Protein AF-U6M6R2-F1 (afdb_monomer_lite)

Structure (mmCIF, N/CA/C/O backbone):
data_AF-U6M6R2-F1
#
_entry.id   AF-U6M6R2-F1
#
loop_
_atom_site.group_PDB
_atom_site.id
_atom_site.type_symbol
_atom_site.label_atom_id
_atom_site.label_alt_id
_atom_site.label_comp_id
_atom_site.label_asym_id
_atom_site.label_entity_id
_atom_site.label_seq_id
_atom_site.pdbx_PDB_ins_code
_atom_site.Cartn_x
_atom_site.Cartn_y
_atom_site.Cartn_z
_atom_site.occupancy
_atom_site.B_iso_or_equiv
_atom_site.auth_seq_id
_atom_site.auth_comp_id
_atom_site.auth_asym_id
_atom_site.auth_atom_id
_atom_site.pdbx_PDB_model_num
ATOM 1 N N . MET A 1 1 ? -25.905 6.123 7.012 1.00 86.12 1 MET A N 1
ATOM 2 C CA . MET A 1 1 ? -26.371 6.194 8.406 1.00 86.12 1 MET A CA 1
ATOM 3 C C . MET A 1 1 ? -25.874 7.497 8.987 1.00 86.12 1 MET A C 1
ATOM 5 O O . MET A 1 1 ? -24.738 7.852 8.714 1.00 86.12 1 MET A O 1
ATOM 9 N N . GLU A 1 2 ? -26.706 8.232 9.710 1.00 90.06 2 GLU A N 1
ATOM 10 C CA . GLU A 1 2 ? -26.280 9.440 10.417 1.00 90.06 2 GLU A CA 1
ATOM 11 C C . GLU A 1 2 ? -26.146 9.104 11.904 1.00 90.06 2 GLU A C 1
ATOM 13 O O . GLU A 1 2 ? -27.078 8.560 12.491 1.00 90.06 2 GLU A O 1
ATOM 18 N N . ILE A 1 3 ? -24.977 9.367 12.490 1.00 92.44 3 ILE A N 1
ATOM 19 C CA . ILE A 1 3 ? -24.658 9.040 13.886 1.00 92.44 3 ILE A CA 1
ATOM 20 C C . ILE A 1 3 ? -24.284 10.331 14.606 1.00 92.44 3 ILE A C 1
ATOM 22 O O . ILE A 1 3 ? -23.487 11.119 14.092 1.00 92.44 3 ILE A O 1
ATOM 26 N N . SER A 1 4 ? -24.836 10.568 15.796 1.00 93.88 4 SER A N 1
ATOM 27 C CA . SER A 1 4 ? -24.478 11.755 16.578 1.00 93.88 4 SER A CA 1
ATOM 28 C C . SER A 1 4 ? -23.057 11.651 17.144 1.00 93.88 4 SER A C 1
ATOM 30 O O . SER A 1 4 ? -22.569 10.568 17.474 1.00 93.88 4 SER A O 1
ATOM 32 N N . ILE A 1 5 ? -22.381 12.793 17.300 1.00 92.81 5 ILE A N 1
ATOM 33 C CA . ILE A 1 5 ? -21.049 12.832 17.929 1.00 92.81 5 ILE A CA 1
ATOM 34 C C . ILE A 1 5 ? -21.113 12.303 19.369 1.00 92.81 5 ILE A C 1
ATOM 36 O O . ILE A 1 5 ? -20.209 11.597 19.809 1.00 92.81 5 ILE A O 1
ATOM 40 N N . GLU A 1 6 ? -22.196 12.599 20.088 1.00 92.62 6 GLU A N 1
ATOM 41 C CA . GLU A 1 6 ? -22.427 12.106 21.449 1.00 92.62 6 GLU A CA 1
ATOM 42 C C . GLU A 1 6 ? -22.525 10.578 21.492 1.00 92.62 6 GLU A C 1
ATOM 44 O O . GLU A 1 6 ? -21.908 9.955 22.353 1.00 92.62 6 GLU A O 1
ATOM 49 N N . GLN A 1 7 ? -23.219 9.965 20.528 1.00 93.06 7 GLN A N 1
ATOM 50 C CA . GLN A 1 7 ? -23.310 8.510 20.414 1.00 93.06 7 GLN A CA 1
ATOM 51 C C . GLN A 1 7 ? -21.947 7.882 20.101 1.00 93.06 7 GLN A C 1
ATOM 53 O O . GLN A 1 7 ? -21.595 6.876 20.712 1.00 93.06 7 GLN A O 1
ATOM 58 N N . LEU A 1 8 ? -21.148 8.479 19.208 1.00 93.44 8 LEU A N 1
ATOM 59 C CA . LEU A 1 8 ? -19.793 7.994 18.908 1.00 93.44 8 LEU A CA 1
ATOM 60 C C . LEU A 1 8 ? -18.879 8.058 20.142 1.00 93.44 8 LEU A C 1
ATOM 62 O O . LEU A 1 8 ? -18.161 7.101 20.434 1.00 93.44 8 LEU A O 1
ATOM 66 N N . LEU A 1 9 ? -18.932 9.160 20.892 1.00 93.56 9 LEU A N 1
ATOM 67 C CA . LEU A 1 9 ? -18.168 9.319 22.130 1.00 93.56 9 LEU A CA 1
ATOM 68 C C . LEU A 1 9 ? -18.621 8.325 23.208 1.00 93.56 9 LEU A C 1
ATOM 70 O O . LEU A 1 9 ? -17.776 7.703 23.851 1.00 93.56 9 LEU A O 1
ATOM 74 N N . ALA A 1 10 ? -19.933 8.126 23.370 1.00 92.44 10 ALA A N 1
ATOM 75 C CA . ALA A 1 10 ? -20.495 7.145 24.298 1.00 92.44 10 ALA A CA 1
ATOM 76 C C . ALA A 1 10 ? -20.105 5.704 23.924 1.00 92.44 10 ALA A C 1
ATOM 78 O O . ALA A 1 10 ? -19.788 4.903 24.800 1.00 92.44 10 ALA A O 1
ATOM 79 N N . ALA A 1 11 ? -20.032 5.403 22.625 1.00 92.25 11 ALA A N 1
ATOM 80 C CA . ALA A 1 11 ? -19.538 4.137 22.086 1.00 92.25 11 ALA A CA 1
ATOM 81 C C . ALA A 1 11 ? -18.006 3.983 22.180 1.00 92.25 11 ALA A C 1
ATOM 83 O O . ALA A 1 11 ? -17.438 2.993 21.707 1.00 92.25 11 ALA A O 1
ATOM 84 N N . GLY A 1 12 ? -17.316 4.959 22.780 1.00 90.94 12 GLY A N 1
ATOM 85 C CA . GLY A 1 12 ? -15.895 4.890 23.082 1.00 90.94 12 GLY A CA 1
ATOM 86 C C . GLY A 1 12 ? -14.969 5.137 21.892 1.00 90.94 12 GLY A C 1
ATOM 87 O O . GLY A 1 12 ? -13.797 4.761 21.959 1.00 90.94 12 GLY A O 1
ATOM 88 N N . VAL A 1 13 ? -15.479 5.761 20.825 1.00 93.44 13 VAL A N 1
ATOM 89 C CA . VAL A 1 13 ? -14.692 6.161 19.653 1.00 93.44 13 VAL A CA 1
ATOM 90 C C . VAL A 1 13 ? -13.706 7.277 20.042 1.00 93.44 13 VAL A C 1
ATOM 92 O O . VAL A 1 13 ? -14.098 8.224 20.731 1.00 93.44 13 VAL A O 1
ATOM 95 N N . PRO A 1 14 ? -12.432 7.217 19.607 1.00 93.69 14 PRO A N 1
ATOM 96 C CA . PRO A 1 14 ? -11.448 8.255 19.900 1.00 93.69 14 PRO A CA 1
ATOM 97 C C . PRO A 1 14 ? -11.882 9.640 19.400 1.00 93.69 14 PRO A C 1
ATOM 99 O O . PRO A 1 14 ? -12.220 9.816 18.229 1.00 93.69 14 PRO A O 1
ATOM 102 N N . SER A 1 15 ? -11.787 10.655 20.262 1.00 91.88 15 SER A N 1
ATOM 103 C CA . SER A 1 15 ? -12.148 12.040 19.922 1.00 91.88 15 SER A CA 1
ATOM 104 C C . SER A 1 15 ? -11.334 12.601 18.752 1.00 91.88 15 SER A C 1
ATOM 106 O O . SER A 1 15 ? -11.870 13.358 17.947 1.00 91.88 15 SER A O 1
ATOM 108 N N . GLY A 1 16 ? -10.069 12.189 18.614 1.00 89.88 16 GLY A N 1
ATOM 109 C CA . GLY A 1 16 ? -9.213 12.564 17.486 1.00 89.88 16 GLY A CA 1
ATOM 110 C C . GLY A 1 16 ? -9.749 12.085 16.134 1.00 89.88 16 GLY A C 1
ATOM 111 O O . GLY A 1 16 ? -9.727 12.849 15.173 1.00 89.88 16 GLY A O 1
ATOM 112 N N . LEU A 1 17 ? -10.308 10.870 16.068 1.00 91.38 17 LEU A N 1
ATOM 113 C CA . LEU A 1 17 ? -10.898 10.325 14.839 1.00 91.38 17 LEU A CA 1
ATOM 114 C C . LEU A 1 17 ? -12.149 11.118 14.429 1.00 91.38 17 LEU A C 1
ATOM 116 O O . LEU A 1 17 ? -12.319 11.474 13.264 1.00 91.38 17 LEU A O 1
ATOM 120 N N . ILE A 1 18 ? -12.994 11.455 15.406 1.00 91.75 18 ILE A N 1
ATOM 121 C CA . ILE A 1 18 ? -14.183 12.292 15.196 1.00 91.75 18 ILE A CA 1
ATOM 122 C C . ILE A 1 18 ? -13.769 13.693 14.728 1.00 91.75 18 ILE A C 1
ATOM 124 O O . ILE A 1 18 ? -14.353 14.228 13.784 1.00 91.75 18 ILE A O 1
ATOM 128 N N . ALA A 1 19 ? -12.753 14.287 15.360 1.00 89.31 19 ALA A N 1
ATOM 129 C CA . ALA A 1 19 ? -12.250 15.611 15.010 1.00 89.31 19 ALA A CA 1
ATOM 130 C C . ALA A 1 19 ? -11.686 15.654 13.583 1.00 89.31 19 ALA A C 1
ATOM 132 O O . ALA A 1 19 ? -12.012 16.580 12.844 1.00 89.31 19 ALA A O 1
ATOM 133 N N . HIS A 1 20 ? -10.921 14.634 13.177 1.00 87.69 20 HIS A N 1
ATOM 134 C CA . HIS A 1 20 ? -10.387 14.514 11.818 1.00 87.69 20 HIS A CA 1
ATOM 135 C C . HIS A 1 20 ? -11.507 14.502 10.775 1.00 87.69 20 HIS A C 1
ATOM 137 O O . HIS A 1 20 ? -11.544 15.354 9.889 1.00 87.69 20 HIS A O 1
ATOM 143 N N . ARG A 1 21 ? -12.499 13.618 10.947 1.00 89.94 21 ARG A N 1
ATOM 144 C CA . ARG A 1 21 ? -13.648 13.532 10.034 1.00 89.94 21 ARG A CA 1
ATOM 145 C C . ARG A 1 21 ? -14.470 14.821 10.003 1.00 89.94 21 ARG A C 1
ATOM 147 O O . ARG A 1 21 ? -14.958 15.239 8.956 1.00 89.94 21 ARG A O 1
ATOM 154 N N . THR A 1 22 ? -14.610 15.476 11.152 1.00 88.25 22 THR A N 1
ATOM 155 C CA . THR A 1 22 ? -15.305 16.766 11.252 1.00 88.25 22 THR A CA 1
ATOM 156 C C . THR A 1 22 ? -14.556 17.860 10.484 1.00 88.25 22 THR A C 1
ATOM 158 O O . THR A 1 22 ? -15.191 18.662 9.800 1.00 88.25 22 THR A O 1
ATOM 161 N N . ALA A 1 23 ? -13.223 17.887 10.563 1.00 86.06 23 ALA A N 1
ATOM 162 C CA . ALA A 1 23 ? -12.383 18.844 9.848 1.00 86.06 23 ALA A CA 1
ATOM 163 C C . ALA A 1 23 ? -12.415 18.618 8.327 1.00 86.06 23 ALA A C 1
ATOM 165 O O . ALA A 1 23 ? -12.587 19.582 7.582 1.00 86.06 23 ALA A O 1
ATOM 166 N N . GLU A 1 24 ? -12.345 17.364 7.869 1.00 85.38 24 GLU A N 1
ATOM 167 C CA . GLU A 1 24 ? -12.501 17.003 6.450 1.00 85.38 24 GLU A CA 1
ATOM 168 C C . GLU A 1 24 ? -13.819 17.535 5.874 1.00 85.38 24 GLU A C 1
ATOM 170 O O . GLU A 1 24 ? -13.834 18.205 4.841 1.00 85.38 24 GLU A O 1
ATOM 175 N N . LEU A 1 25 ? -14.938 17.296 6.566 1.00 83.56 25 LEU A N 1
ATOM 176 C CA . LEU A 1 25 ? -16.253 17.766 6.125 1.00 83.56 25 LEU A CA 1
ATOM 177 C C . LEU A 1 25 ? -16.336 19.297 6.089 1.00 83.56 25 LEU A C 1
ATOM 179 O O . LEU A 1 25 ? -16.957 19.862 5.188 1.00 83.56 25 LEU A O 1
ATOM 183 N N . GLN A 1 26 ? -15.700 19.986 7.040 1.00 84.44 26 GLN A N 1
ATOM 184 C CA . GLN A 1 26 ? -15.627 21.448 7.028 1.00 84.44 26 GLN A CA 1
ATOM 185 C C . GLN A 1 26 ? -14.815 21.968 5.838 1.00 84.44 26 GLN A C 1
ATOM 187 O O . GLN A 1 26 ? -15.240 22.933 5.200 1.00 84.44 26 GLN A O 1
ATOM 192 N N . GLN A 1 27 ? -13.689 21.332 5.507 1.00 83.62 27 GLN A N 1
ATOM 193 C CA . GLN A 1 27 ? -12.884 21.693 4.338 1.00 83.62 27 GLN A CA 1
ATOM 194 C C . GLN A 1 27 ? -13.657 21.469 3.035 1.00 83.62 27 GLN A C 1
ATOM 196 O O . GLN A 1 27 ? -13.698 22.363 2.192 1.00 83.62 27 GLN A O 1
ATOM 201 N N . GLN A 1 28 ? -14.349 20.335 2.896 1.00 82.56 28 GLN A N 1
ATOM 202 C CA . GLN A 1 28 ? -15.188 20.053 1.726 1.00 82.56 28 GLN A CA 1
ATOM 203 C C . GLN A 1 28 ? -16.311 21.089 1.562 1.00 82.56 28 GLN A C 1
ATOM 205 O O . GLN A 1 28 ? -16.541 21.584 0.458 1.00 82.56 28 GLN A O 1
ATOM 210 N N . GLN A 1 29 ? -16.977 21.481 2.655 1.00 81.69 29 GLN A N 1
ATOM 211 C CA . GLN A 1 29 ? -18.002 22.532 2.621 1.00 81.69 29 GLN A CA 1
ATOM 212 C C . GLN A 1 29 ? -17.428 23.891 2.199 1.00 81.69 29 GLN A C 1
ATOM 214 O O . GLN A 1 29 ? -18.076 24.621 1.448 1.00 81.69 29 GLN A O 1
ATOM 219 N N . GLN A 1 30 ? -16.221 24.238 2.656 1.00 80.88 30 GLN A N 1
ATOM 220 C CA . GLN A 1 30 ? -15.548 25.479 2.264 1.00 80.88 30 GLN A CA 1
ATOM 221 C C . GLN A 1 30 ? -15.154 25.467 0.783 1.00 80.88 30 GLN A C 1
ATOM 223 O O . GLN A 1 30 ? -15.416 26.442 0.081 1.00 80.88 30 GLN A O 1
ATOM 228 N N . GLN A 1 31 ? -14.595 24.361 0.285 1.00 81.31 31 GLN A N 1
ATOM 229 C CA . GLN A 1 31 ? -14.228 24.208 -1.127 1.00 81.31 31 GLN A CA 1
ATOM 230 C C . GLN A 1 31 ? -15.453 24.279 -2.046 1.00 81.31 31 GLN A C 1
ATOM 232 O O . GLN A 1 31 ? -15.421 24.979 -3.057 1.00 81.31 31 GLN A O 1
ATOM 237 N N . GLN A 1 32 ? -16.563 23.633 -1.674 1.00 78.88 32 GLN A N 1
ATOM 238 C CA . GLN A 1 32 ? -17.815 23.723 -2.432 1.00 78.88 32 GLN A CA 1
ATOM 239 C C . GLN A 1 32 ? -18.362 25.155 -2.468 1.00 78.88 32 GLN A C 1
ATOM 241 O O . GLN A 1 32 ? -18.802 25.615 -3.520 1.00 78.88 32 GLN A O 1
ATOM 246 N N . GLN A 1 33 ? -18.305 25.887 -1.349 1.00 76.88 33 GLN A N 1
ATOM 247 C CA . GLN A 1 33 ? -18.704 27.298 -1.323 1.00 76.88 33 GLN A CA 1
ATOM 248 C C . GLN A 1 33 ? -17.808 28.155 -2.224 1.00 76.88 33 GLN A C 1
ATOM 250 O O . GLN A 1 33 ? -18.321 28.998 -2.954 1.00 76.88 33 GLN A O 1
ATOM 255 N N . GLN A 1 34 ? -16.491 27.933 -2.216 1.00 75.81 34 GLN A N 1
ATOM 256 C CA . GLN A 1 34 ? -15.558 28.653 -3.087 1.00 75.81 34 GLN A CA 1
ATOM 257 C C . GLN A 1 34 ? -15.800 28.344 -4.572 1.00 75.81 34 GLN A C 1
ATOM 259 O O . GLN A 1 34 ? -15.839 29.269 -5.380 1.00 75.81 34 GLN A O 1
ATOM 264 N N . GLN A 1 35 ? -16.042 27.082 -4.938 1.00 73.62 35 GLN A N 1
ATOM 265 C CA . GLN A 1 35 ? -16.391 26.711 -6.315 1.00 73.62 35 GLN A CA 1
ATOM 266 C C . GLN A 1 35 ? -17.711 27.350 -6.766 1.00 73.62 35 GLN A C 1
ATOM 268 O O . GLN A 1 35 ? -17.787 27.882 -7.871 1.00 73.62 35 GLN A O 1
ATOM 273 N N . GLN A 1 36 ? -18.734 27.368 -5.906 1.00 68.75 36 GLN A N 1
ATOM 274 C CA . GLN A 1 36 ? -20.012 28.027 -6.209 1.00 68.75 36 GLN A CA 1
ATOM 275 C C . GLN A 1 36 ? -19.860 29.547 -6.373 1.00 68.75 36 GLN A C 1
ATOM 277 O O . GLN A 1 36 ? -20.508 30.137 -7.237 1.00 68.75 36 GLN A O 1
ATOM 282 N N . GLN A 1 37 ? -18.973 30.178 -5.593 1.00 65.81 37 GLN A N 1
ATOM 283 C CA . GLN A 1 37 ? -18.638 31.598 -5.743 1.00 65.81 37 GLN A CA 1
ATOM 284 C C . GLN A 1 37 ? -17.914 31.883 -7.065 1.00 65.81 37 GLN A C 1
ATOM 286 O O . GLN A 1 37 ? -18.218 32.879 -7.718 1.00 65.81 37 GLN A O 1
ATOM 291 N N . GLN A 1 38 ? -17.002 31.004 -7.488 1.00 64.62 38 GLN A N 1
ATOM 292 C CA . GLN A 1 38 ? -16.285 31.137 -8.762 1.00 64.62 38 GLN A CA 1
ATOM 293 C C . GLN A 1 38 ? -17.185 30.901 -9.987 1.00 64.62 38 GLN A C 1
ATOM 295 O O . GLN A 1 38 ? -16.947 31.495 -11.034 1.00 64.62 38 GLN A O 1
ATOM 300 N N . GLN A 1 39 ? -18.248 30.098 -9.864 1.00 65.88 39 GLN A N 1
ATOM 301 C CA . GLN A 1 39 ? -19.219 29.845 -10.941 1.00 65.88 39 GLN A CA 1
ATOM 302 C C . GLN A 1 39 ? -20.310 30.929 -11.083 1.00 65.88 39 GLN A C 1
ATOM 304 O O . GLN A 1 39 ? -21.246 30.759 -11.860 1.00 65.88 39 GLN A O 1
ATOM 309 N N . GLY A 1 40 ? -20.215 32.053 -10.361 1.00 56.97 40 GLY A N 1
ATOM 310 C CA . GLY A 1 40 ? -21.102 33.210 -10.560 1.00 56.97 40 GLY A CA 1
ATOM 311 C C . GLY A 1 40 ? -22.556 33.017 -10.104 1.00 56.97 40 GLY A C 1
ATOM 312 O O . GLY A 1 40 ? -23.412 33.840 -10.425 1.00 56.97 40 GLY A O 1
ATOM 313 N N . LEU A 1 41 ? -22.858 31.974 -9.324 1.00 55.62 41 LEU A N 1
ATOM 314 C CA . LEU A 1 41 ? -24.186 31.714 -8.755 1.00 55.62 41 LEU A CA 1
ATOM 315 C C . LEU A 1 41 ? -24.442 32.597 -7.520 1.00 55.62 41 LEU A C 1
ATOM 317 O O . LEU A 1 41 ? -24.588 32.116 -6.398 1.00 55.62 41 LEU A O 1
ATOM 321 N N . PHE A 1 42 ? -24.516 33.913 -7.720 1.00 54.19 42 PHE A N 1
ATOM 322 C CA . PHE A 1 42 ? -25.004 34.851 -6.711 1.00 54.19 42 PHE A CA 1
ATOM 323 C C . PHE A 1 42 ? -26.352 35.424 -7.124 1.00 54.19 42 PHE A C 1
ATOM 325 O O . PHE A 1 42 ? -26.417 36.446 -7.790 1.00 54.19 42 PHE A O 1
ATOM 332 N N . THR A 1 43 ? -27.433 34.828 -6.632 1.00 48.09 43 THR A N 1
ATOM 333 C CA . THR A 1 43 ? -28.569 35.600 -6.116 1.00 48.09 43 THR A CA 1
ATOM 334 C C . THR A 1 43 ? -29.237 34.787 -4.997 1.00 48.09 43 THR A C 1
ATOM 336 O O . THR A 1 43 ? -29.600 33.634 -5.187 1.00 48.09 43 THR A O 1
ATOM 339 N N . LEU A 1 44 ? -29.373 35.395 -3.810 1.00 45.78 44 LEU A N 1
ATOM 340 C CA . LEU A 1 44 ? -30.264 35.015 -2.689 1.00 45.78 44 LEU A CA 1
ATOM 341 C C . LEU A 1 44 ? -29.805 34.087 -1.545 1.00 45.78 44 LEU A C 1
ATOM 343 O O . LEU A 1 44 ? -30.574 33.941 -0.596 1.00 45.78 44 LEU A O 1
ATOM 347 N N . TRP A 1 45 ? -28.578 33.562 -1.486 1.00 45.94 45 TRP A N 1
ATOM 348 C CA . TRP A 1 45 ? -28.119 32.869 -0.263 1.00 45.94 45 TRP A CA 1
ATOM 349 C C . TRP A 1 45 ? -27.238 33.771 0.606 1.00 45.94 45 TRP A C 1
ATOM 351 O O . TRP A 1 45 ? -26.030 33.881 0.414 1.00 45.94 45 TRP A O 1
ATOM 361 N N . GLY A 1 46 ? -27.861 34.433 1.588 1.00 44.97 46 GLY A N 1
ATOM 362 C CA . GLY A 1 46 ? -27.150 35.137 2.657 1.00 44.97 46 GLY A CA 1
ATOM 363 C C . GLY A 1 46 ? -26.172 34.214 3.394 1.00 44.97 46 GLY A C 1
ATOM 364 O O . GLY A 1 46 ? -26.378 33.002 3.427 1.00 44.97 46 GLY A O 1
ATOM 365 N N . ARG A 1 47 ? -25.110 34.796 3.982 1.00 45.66 47 ARG A N 1
ATOM 366 C CA . ARG A 1 47 ? -24.071 34.118 4.789 1.00 45.66 47 ARG A CA 1
ATOM 367 C C . ARG A 1 47 ? -24.671 32.984 5.637 1.00 45.66 47 ARG A C 1
ATOM 369 O O . ARG A 1 47 ? -25.153 33.220 6.746 1.00 45.66 47 ARG A O 1
ATOM 376 N N . ARG A 1 48 ? -24.619 31.742 5.143 1.00 49.78 48 ARG A N 1
ATOM 377 C CA . ARG A 1 48 ? -24.912 30.555 5.950 1.00 49.78 48 ARG A CA 1
ATOM 378 C C . ARG A 1 48 ? -23.816 30.483 7.010 1.00 49.78 48 ARG A C 1
ATOM 380 O O . ARG A 1 48 ? -22.671 30.179 6.699 1.00 49.78 48 ARG A O 1
ATOM 387 N N . ARG A 1 49 ? -24.151 30.811 8.262 1.00 51.53 49 ARG A N 1
ATOM 388 C CA . ARG A 1 49 ? -23.292 30.508 9.415 1.00 51.53 49 ARG A CA 1
ATOM 389 C C . ARG A 1 49 ? -22.959 29.015 9.367 1.00 51.53 49 ARG A C 1
ATOM 391 O O . ARG A 1 49 ? -23.884 28.213 9.231 1.00 51.53 49 ARG A O 1
ATOM 398 N N . ASN A 1 50 ? -21.678 28.659 9.493 1.00 56.81 50 ASN A N 1
ATOM 399 C CA . ASN A 1 50 ? -21.257 27.267 9.662 1.00 56.81 50 ASN A CA 1
ATOM 400 C C . ASN A 1 50 ? -22.038 26.678 10.840 1.00 56.81 50 ASN A C 1
ATOM 402 O O . ASN A 1 50 ? -21.815 27.056 11.993 1.00 56.81 50 ASN A O 1
ATOM 406 N N . LYS A 1 51 ? -23.007 25.804 10.549 1.00 63.94 51 LYS A N 1
ATOM 407 C CA . LYS A 1 51 ? -23.701 25.052 11.591 1.00 63.94 51 LYS A CA 1
ATOM 408 C C . LYS A 1 51 ? -22.661 24.159 12.255 1.00 63.94 51 LYS A C 1
ATOM 410 O O . LYS A 1 51 ? -21.874 23.507 11.572 1.00 63.94 51 LYS A O 1
ATOM 415 N N . LYS A 1 52 ? -22.653 24.145 13.588 1.00 75.25 52 LYS A N 1
ATOM 416 C CA . LYS A 1 52 ? -21.835 23.202 14.350 1.00 75.25 52 LYS A CA 1
ATOM 417 C C . LYS A 1 52 ? -22.235 21.793 13.910 1.00 75.25 52 LYS A C 1
ATOM 419 O O . LYS A 1 52 ? -23.419 21.470 13.934 1.00 75.25 52 LYS A O 1
ATOM 424 N N . ILE A 1 53 ? -21.265 20.999 13.467 1.00 79.75 53 ILE A N 1
ATOM 425 C CA . ILE A 1 53 ? -21.495 19.605 13.087 1.00 79.75 53 ILE A CA 1
ATOM 426 C C . ILE A 1 53 ? -21.831 18.848 14.376 1.00 79.75 53 ILE A C 1
ATOM 428 O O . ILE A 1 53 ? -21.034 18.842 15.311 1.00 79.75 53 ILE A O 1
ATOM 432 N N . THR A 1 54 ? -23.038 18.291 14.453 1.00 86.75 54 THR A N 1
ATOM 433 C CA . THR A 1 54 ? -23.546 17.528 15.611 1.00 86.75 54 THR A CA 1
ATOM 434 C C . THR A 1 54 ? -23.639 16.029 15.329 1.00 86.75 54 THR A C 1
ATOM 436 O O . THR A 1 54 ? -23.745 15.223 16.253 1.00 86.75 54 THR A O 1
ATOM 439 N N . SER A 1 55 ? -23.577 15.658 14.055 1.00 89.94 55 SER A N 1
ATOM 440 C CA . SER A 1 55 ? -23.723 14.304 13.537 1.00 89.94 55 SER A CA 1
ATOM 441 C C . SER A 1 55 ? -22.798 14.091 12.343 1.00 89.94 55 SER A C 1
ATOM 443 O O . SER A 1 55 ? -22.432 15.037 11.642 1.00 89.94 55 SER A O 1
ATOM 445 N N . LEU A 1 56 ? -22.398 12.840 12.132 1.00 90.38 56 LEU A N 1
ATOM 446 C CA . LEU A 1 56 ? -21.548 12.410 11.031 1.00 90.38 56 LEU A CA 1
ATOM 447 C C . LEU A 1 56 ? -22.288 11.371 10.193 1.00 90.38 56 LEU A C 1
ATOM 449 O O . LEU A 1 56 ? -22.952 10.478 10.724 1.00 90.38 56 LEU A O 1
ATOM 453 N N . VAL A 1 57 ? -22.159 11.492 8.874 1.00 88.62 57 VAL A N 1
ATOM 454 C CA . VAL A 1 57 ? -22.703 10.520 7.926 1.00 88.62 57 VAL A CA 1
ATOM 455 C C . VAL A 1 57 ? -21.670 9.426 7.689 1.00 88.62 57 VAL A C 1
ATOM 457 O O . VAL A 1 57 ? -20.498 9.705 7.450 1.00 88.62 57 VAL A O 1
ATOM 460 N N . VAL A 1 58 ? -22.137 8.185 7.757 1.00 88.50 58 VAL A N 1
ATOM 461 C CA . VAL A 1 58 ? -21.348 6.961 7.636 1.00 88.50 58 VAL A CA 1
ATOM 462 C C . VAL A 1 58 ? -21.968 6.063 6.562 1.00 88.50 58 VAL A C 1
ATOM 464 O O . VAL A 1 58 ? -23.191 5.857 6.540 1.00 88.50 58 VAL A O 1
ATOM 467 N N . SER A 1 59 ? -21.143 5.546 5.653 1.00 86.25 59 SER A N 1
ATOM 468 C CA . SER A 1 59 ? -21.529 4.654 4.546 1.00 86.25 59 SER A CA 1
ATOM 469 C C . SER A 1 59 ? -20.702 3.367 4.557 1.00 86.25 59 SER A C 1
ATOM 471 O O . SER A 1 59 ? -19.626 3.338 5.138 1.00 86.25 59 SER A O 1
ATOM 473 N N . ALA A 1 60 ? -21.202 2.295 3.939 1.00 79.69 60 ALA A N 1
ATOM 474 C CA . ALA A 1 60 ? -20.596 0.961 4.032 1.00 79.69 60 ALA A CA 1
ATOM 475 C C . ALA A 1 60 ? -19.098 0.932 3.667 1.00 79.69 60 ALA A C 1
ATOM 477 O O . ALA A 1 60 ? -18.296 0.401 4.430 1.00 79.69 60 ALA A O 1
ATOM 478 N N . ASP A 1 61 ? -18.723 1.592 2.568 1.00 77.19 61 ASP A N 1
ATOM 479 C CA . ASP A 1 61 ? -17.370 1.526 1.994 1.00 77.19 61 ASP A CA 1
ATOM 480 C C . ASP A 1 61 ? -16.4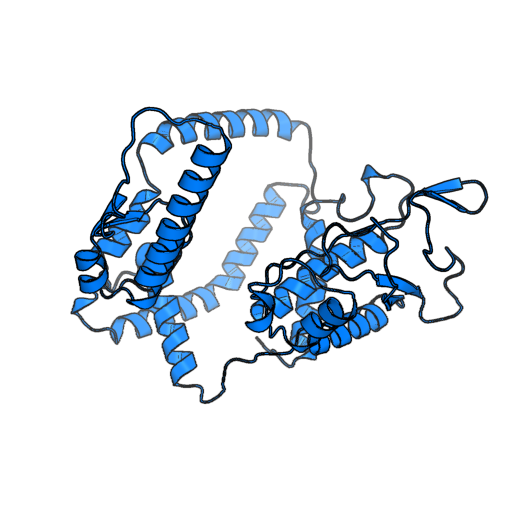97 2.761 2.274 1.00 77.19 61 ASP A C 1
ATOM 482 O O . ASP A 1 61 ? -15.531 3.028 1.563 1.00 77.19 61 ASP A O 1
ATOM 486 N N . ASP A 1 62 ? -16.824 3.538 3.306 1.00 84.62 62 ASP A N 1
ATOM 487 C CA . ASP A 1 62 ? -16.038 4.714 3.694 1.00 84.62 62 ASP A CA 1
ATOM 488 C C . ASP A 1 62 ? -14.867 4.342 4.620 1.00 84.62 62 ASP A C 1
ATOM 490 O O . ASP A 1 62 ? -14.995 3.497 5.512 1.00 84.62 62 ASP A O 1
ATOM 494 N N . GLU A 1 63 ? -13.720 5.009 4.457 1.00 86.75 63 GLU A N 1
ATOM 495 C CA . GLU A 1 63 ? -12.547 4.815 5.325 1.00 86.75 63 GLU A CA 1
ATOM 496 C C . GLU A 1 63 ? -12.868 5.151 6.783 1.00 86.75 63 GLU A C 1
ATOM 498 O O . GLU A 1 63 ? -12.399 4.483 7.708 1.00 86.75 63 GLU A O 1
ATOM 503 N N . PHE A 1 64 ? -13.757 6.123 7.002 1.00 90.69 64 PHE A N 1
ATOM 504 C CA . PHE A 1 64 ? -14.259 6.430 8.335 1.00 90.69 64 PHE A CA 1
ATOM 505 C C . PHE A 1 64 ? -14.983 5.229 8.964 1.00 90.69 64 PHE A C 1
ATOM 507 O O . PHE A 1 64 ? -14.744 4.922 10.129 1.00 90.69 64 PHE A O 1
ATOM 514 N N . THR A 1 65 ? -15.794 4.486 8.207 1.00 92.00 65 THR A N 1
ATOM 515 C CA . THR A 1 65 ? -16.485 3.273 8.686 1.00 92.00 65 THR A CA 1
ATOM 516 C C . THR A 1 65 ? -15.502 2.179 9.070 1.00 92.00 65 THR A C 1
ATOM 518 O O . THR A 1 65 ? -15.635 1.573 10.135 1.00 92.00 65 THR A O 1
ATOM 521 N N . LYS A 1 66 ? -14.464 1.961 8.254 1.00 91.88 66 LYS A N 1
ATOM 522 C CA . LYS A 1 66 ? -13.387 1.010 8.571 1.00 91.88 66 LYS A CA 1
ATOM 523 C C . LYS A 1 66 ? -12.648 1.419 9.848 1.00 91.88 66 LYS A C 1
ATOM 525 O O . LYS A 1 66 ? -12.369 0.569 10.693 1.00 91.88 66 LYS A O 1
ATOM 530 N N . ALA A 1 67 ? -12.375 2.712 10.028 1.00 93.00 67 ALA A N 1
ATOM 531 C CA . ALA A 1 67 ? -11.759 3.238 11.244 1.00 93.00 67 ALA A CA 1
ATOM 532 C C . ALA A 1 67 ? -12.671 3.090 12.477 1.00 93.00 67 ALA A C 1
ATOM 534 O O . ALA A 1 67 ? -12.195 2.739 13.560 1.00 93.00 67 ALA A O 1
ATOM 535 N N . LEU A 1 68 ? -13.984 3.287 12.324 1.00 94.00 68 LEU A N 1
ATOM 536 C CA . LEU A 1 68 ? -14.964 3.043 13.382 1.00 94.00 68 LEU A CA 1
ATOM 537 C C . LEU A 1 68 ? -15.013 1.561 13.772 1.00 94.00 68 LEU A C 1
ATOM 539 O O . LEU A 1 68 ? -14.959 1.259 14.959 1.00 94.00 68 LEU A O 1
ATOM 543 N N . LEU A 1 69 ? -15.021 0.632 12.811 1.00 93.81 69 LEU A N 1
ATOM 544 C CA . LEU A 1 69 ? -14.986 -0.810 13.092 1.00 93.81 69 LEU A CA 1
ATOM 545 C C . LEU A 1 69 ? -13.732 -1.238 13.872 1.00 93.81 69 LEU A C 1
ATOM 547 O O . LEU A 1 69 ? -13.798 -2.191 14.642 1.00 93.81 69 LEU A O 1
ATOM 551 N N . ARG A 1 70 ? -12.604 -0.535 13.706 1.00 94.62 70 ARG A N 1
ATOM 552 C CA . ARG A 1 70 ? -11.354 -0.798 14.443 1.00 94.62 70 ARG A CA 1
ATOM 553 C C . ARG A 1 70 ? -11.311 -0.174 15.838 1.00 94.62 70 ARG A C 1
ATOM 555 O O . ARG A 1 70 ? -10.583 -0.665 16.691 1.00 94.62 70 ARG A O 1
ATOM 562 N N . THR A 1 71 ? -12.042 0.914 16.082 1.00 94.00 71 THR A N 1
ATOM 563 C CA . THR A 1 71 ? -11.860 1.744 17.293 1.00 94.00 71 THR A CA 1
ATOM 564 C C . THR A 1 71 ? -13.084 1.826 18.202 1.00 94.00 71 THR A C 1
ATOM 566 O O . THR A 1 71 ? -12.946 2.123 19.389 1.00 94.00 71 THR A O 1
ATOM 569 N N . CYS A 1 72 ? -14.277 1.560 17.673 1.00 93.81 72 CYS A N 1
ATOM 570 C CA . CYS A 1 72 ? -15.525 1.583 18.421 1.00 93.81 72 CYS A CA 1
ATOM 571 C C . CYS A 1 72 ? -15.556 0.444 19.443 1.00 93.81 72 CYS A C 1
ATOM 573 O O . CYS A 1 72 ? -15.392 -0.723 19.086 1.00 93.81 72 CYS A O 1
ATOM 575 N N . LYS A 1 73 ? -15.797 0.781 20.712 1.00 93.56 73 LYS A N 1
ATOM 576 C CA . LYS A 1 73 ? -15.823 -0.176 21.825 1.00 93.56 73 LYS A CA 1
ATOM 577 C C . LYS A 1 73 ? -17.182 -0.854 21.971 1.00 93.56 73 LYS A C 1
ATOM 579 O O . LYS A 1 73 ? -17.225 -2.001 22.404 1.00 93.56 73 LYS A O 1
ATOM 584 N N . ASP A 1 74 ? -18.260 -0.201 21.548 1.00 92.38 74 ASP A N 1
ATOM 585 C CA . ASP A 1 74 ? -19.613 -0.759 21.586 1.00 92.38 74 ASP A CA 1
ATOM 586 C C . ASP A 1 74 ? -19.872 -1.777 20.457 1.00 92.38 74 ASP A C 1
ATOM 588 O O . ASP A 1 74 ? -19.833 -1.449 19.269 1.00 92.38 74 ASP A O 1
ATOM 592 N N . ALA A 1 75 ? -20.165 -3.028 20.823 1.00 91.44 75 ALA A N 1
ATOM 593 C CA . ALA A 1 75 ? -20.452 -4.093 19.858 1.00 91.44 75 ALA A CA 1
ATOM 594 C C . ALA A 1 75 ? -21.749 -3.885 19.062 1.00 91.44 75 ALA A C 1
ATOM 596 O O . ALA A 1 75 ? -21.838 -4.330 17.916 1.00 91.44 75 ALA A O 1
ATOM 597 N N . GLY A 1 76 ? -22.751 -3.223 19.652 1.00 91.44 76 GLY A N 1
ATOM 598 C CA . GLY A 1 76 ? -24.021 -2.938 18.985 1.00 91.44 76 GLY A CA 1
ATOM 599 C C . GLY A 1 76 ? -23.812 -2.026 17.782 1.00 91.44 76 GLY A C 1
ATOM 600 O O . GLY A 1 76 ? -24.233 -2.355 16.672 1.00 91.44 76 GLY A O 1
ATOM 601 N N . LEU A 1 77 ? -23.061 -0.944 17.982 1.00 91.88 77 LEU A N 1
ATOM 602 C CA . LEU A 1 77 ? -22.705 -0.009 16.930 1.00 91.88 77 LEU A CA 1
ATOM 603 C C . LEU A 1 77 ? -21.794 -0.655 15.880 1.00 91.88 77 LEU A C 1
ATOM 605 O O . LEU A 1 77 ? -22.032 -0.469 14.691 1.00 91.88 77 LEU A O 1
ATOM 609 N N . ARG A 1 78 ? -20.801 -1.472 16.268 1.00 92.88 78 ARG A N 1
ATOM 610 C CA . ARG A 1 78 ? -19.985 -2.221 15.286 1.00 92.88 78 ARG A CA 1
ATOM 611 C C . ARG A 1 78 ? -20.841 -3.118 14.391 1.00 92.88 78 ARG A C 1
ATOM 613 O O . ARG A 1 78 ? -20.630 -3.152 13.181 1.00 92.88 78 ARG A O 1
ATOM 620 N N . ARG A 1 79 ? -21.818 -3.821 14.969 1.00 91.88 79 ARG A N 1
ATOM 621 C CA . ARG A 1 79 ? -22.754 -4.661 14.215 1.00 91.88 79 ARG A CA 1
ATOM 622 C C . ARG A 1 79 ? -23.590 -3.837 13.239 1.00 91.88 79 ARG A C 1
ATOM 624 O O . ARG A 1 79 ? -23.730 -4.238 12.087 1.00 91.88 79 ARG A O 1
ATOM 631 N N . GLU A 1 80 ? -24.129 -2.708 13.691 1.00 91.38 80 GLU A N 1
ATOM 632 C CA . GLU A 1 80 ? -24.923 -1.814 12.847 1.00 91.38 80 GLU A CA 1
ATOM 633 C C . GLU A 1 80 ? -24.091 -1.270 11.679 1.00 91.38 80 GLU A C 1
ATOM 635 O O . GLU A 1 80 ? -24.507 -1.375 10.526 1.00 91.38 80 GLU A O 1
ATOM 640 N N . LEU A 1 81 ? -22.869 -0.806 11.957 1.00 91.12 81 LEU A N 1
ATOM 641 C CA . LEU A 1 81 ? -21.916 -0.341 10.949 1.00 91.12 81 LEU A CA 1
ATOM 642 C C . LEU A 1 81 ? -21.582 -1.423 9.918 1.00 91.12 81 LEU A C 1
ATOM 644 O O . LEU A 1 81 ? -21.596 -1.148 8.722 1.00 91.12 81 LEU A O 1
ATOM 648 N N . TYR A 1 82 ? -21.324 -2.653 10.366 1.00 89.31 82 TYR A N 1
ATOM 649 C CA . TYR A 1 82 ? -21.041 -3.779 9.476 1.00 89.31 82 TYR A CA 1
ATOM 650 C C . TYR A 1 82 ? -22.239 -4.121 8.580 1.00 89.31 82 TYR A C 1
ATOM 652 O O . TYR A 1 82 ? -22.070 -4.397 7.397 1.00 89.31 82 TYR A O 1
ATOM 660 N N . SER A 1 83 ? -23.460 -4.034 9.115 1.00 88.44 83 SER A N 1
ATOM 661 C CA . SER A 1 83 ? -24.686 -4.279 8.345 1.00 88.44 83 SER A CA 1
ATOM 662 C C . SER A 1 83 ? -25.021 -3.183 7.328 1.00 88.44 83 SER A C 1
ATOM 664 O O . SER A 1 83 ? -25.893 -3.381 6.486 1.00 88.44 83 SER A O 1
ATOM 666 N N . LEU A 1 84 ? -24.330 -2.033 7.346 1.00 84.94 84 LEU A N 1
ATOM 667 C CA . LEU A 1 84 ? -24.567 -0.977 6.357 1.00 84.94 84 LEU A CA 1
ATOM 668 C C . LEU A 1 84 ? -24.258 -1.416 4.926 1.00 84.94 84 LEU A C 1
ATOM 670 O O . LEU A 1 84 ? -24.820 -0.802 4.016 1.00 84.94 84 LEU A O 1
ATOM 674 N N . GLY A 1 85 ? -23.376 -2.407 4.757 1.00 71.19 85 GLY A N 1
ATOM 675 C CA . GLY A 1 85 ? -23.021 -3.013 3.472 1.00 71.19 85 GLY A CA 1
ATOM 676 C C . GLY A 1 85 ? -23.851 -4.240 3.090 1.00 71.19 85 GLY A C 1
ATOM 677 O O . GLY A 1 85 ? -23.540 -4.855 2.083 1.00 71.19 85 GLY A O 1
ATOM 678 N N . ASP A 1 86 ? -24.861 -4.611 3.882 1.00 68.56 86 ASP A N 1
ATOM 679 C CA . ASP A 1 86 ? -25.737 -5.767 3.638 1.00 68.56 86 ASP A CA 1
ATOM 680 C C . ASP A 1 86 ? -27.186 -5.288 3.434 1.00 68.56 86 ASP A C 1
ATOM 682 O O . ASP A 1 86 ? -28.085 -5.575 4.230 1.00 68.56 86 ASP A O 1
ATOM 686 N N . ARG A 1 87 ? -27.418 -4.433 2.424 1.00 63.91 87 ARG A N 1
ATOM 687 C CA . ARG A 1 87 ? -28.734 -3.797 2.207 1.00 63.91 87 ARG A CA 1
ATOM 688 C C . ARG A 1 87 ? -29.554 -4.550 1.169 1.00 63.91 87 ARG A C 1
ATOM 690 O O . ARG A 1 87 ? -29.038 -5.114 0.218 1.00 63.91 87 ARG A O 1
ATOM 697 N N . GLU A 1 88 ? -30.882 -4.471 1.270 1.00 55.09 88 GLU A N 1
ATOM 698 C CA . GLU A 1 88 ? -31.788 -5.113 0.301 1.00 55.09 88 GLU A CA 1
ATOM 699 C C . GLU A 1 88 ? -31.618 -4.634 -1.155 1.00 55.09 88 GLU A C 1
ATOM 701 O O . GLU A 1 88 ? -31.966 -5.375 -2.075 1.00 55.09 88 GLU A O 1
ATOM 706 N N . GLU A 1 89 ? -31.057 -3.442 -1.386 1.00 55.41 89 GLU A N 1
ATOM 707 C CA . GLU A 1 89 ? -30.695 -2.940 -2.724 1.00 55.41 89 GLU A CA 1
ATOM 708 C C . GLU A 1 89 ? -29.630 -3.822 -3.413 1.00 55.41 89 GLU A C 1
ATOM 710 O O . GLU A 1 89 ? -29.595 -3.904 -4.646 1.00 55.41 89 GLU A O 1
ATOM 715 N N . ASP A 1 90 ? -28.865 -4.608 -2.643 1.00 55.31 90 ASP A N 1
ATOM 716 C CA . ASP A 1 90 ? -27.935 -5.617 -3.154 1.00 55.31 90 ASP A CA 1
ATOM 717 C C . ASP A 1 90 ? -28.650 -6.790 -3.840 1.00 55.31 90 ASP A C 1
ATOM 719 O O . ASP A 1 90 ? -28.027 -7.556 -4.571 1.00 55.31 90 ASP A O 1
ATOM 723 N N . LYS A 1 91 ? -29.977 -6.934 -3.707 1.00 54.47 91 LYS A N 1
ATOM 724 C CA . LYS A 1 91 ? -30.752 -7.932 -4.471 1.00 54.47 91 LYS A CA 1
ATOM 725 C C . LYS A 1 91 ? -30.770 -7.620 -5.975 1.00 54.47 91 LYS A C 1
ATOM 727 O O . LYS A 1 91 ? -30.734 -8.544 -6.789 1.00 54.47 91 LYS A O 1
ATOM 732 N N . VAL A 1 92 ? -30.774 -6.340 -6.365 1.00 56.88 92 VAL A N 1
ATOM 733 C CA . VAL A 1 92 ? -30.706 -5.922 -7.782 1.00 56.88 92 VAL A CA 1
ATOM 734 C C . VAL A 1 92 ? -29.269 -6.003 -8.305 1.00 56.88 92 VAL A C 1
ATOM 736 O O . VAL A 1 92 ? -29.052 -6.474 -9.425 1.00 56.88 92 VAL A O 1
ATOM 739 N N . TYR A 1 93 ? -28.276 -5.642 -7.481 1.00 56.25 93 TYR A N 1
ATOM 740 C CA . TYR A 1 93 ? -26.864 -5.897 -7.792 1.00 56.25 93 TYR A CA 1
ATOM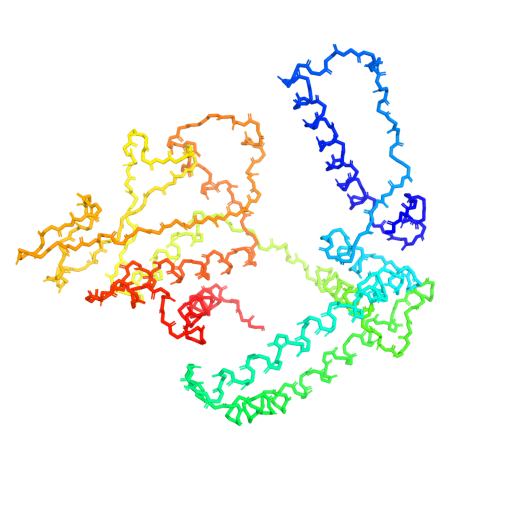 741 C C . TYR A 1 93 ? -26.588 -7.390 -7.965 1.00 56.25 93 TYR A C 1
ATOM 743 O O . TYR A 1 93 ? -25.909 -7.766 -8.917 1.00 56.25 93 TYR A O 1
ATOM 751 N N . ASN A 1 94 ? -27.200 -8.245 -7.144 1.00 64.75 94 ASN A N 1
ATOM 752 C CA . ASN A 1 94 ? -27.134 -9.694 -7.289 1.00 64.75 94 ASN A CA 1
ATOM 753 C C . ASN A 1 94 ? -27.706 -10.162 -8.631 1.00 64.75 94 ASN A C 1
ATOM 755 O O . ASN A 1 94 ? -27.099 -11.022 -9.258 1.00 64.75 94 ASN A O 1
ATOM 759 N N . TYR A 1 95 ? -28.798 -9.583 -9.145 1.00 71.56 95 TYR A N 1
ATOM 760 C CA . TYR A 1 95 ? -29.292 -9.945 -10.481 1.00 71.56 95 TYR A CA 1
ATOM 761 C C . TYR A 1 95 ? -28.292 -9.586 -11.589 1.00 71.56 95 TYR A C 1
ATOM 763 O O . TYR A 1 95 ? -27.960 -10.436 -12.415 1.00 71.56 95 TYR A O 1
ATOM 771 N N . ASN A 1 96 ? -27.768 -8.357 -11.598 1.00 76.38 96 ASN A N 1
ATOM 772 C CA . ASN A 1 96 ? -26.783 -7.933 -12.598 1.00 76.38 96 ASN A CA 1
ATOM 773 C C . ASN A 1 96 ? -25.468 -8.714 -12.479 1.00 76.38 96 ASN A C 1
ATOM 775 O O . ASN A 1 96 ? -24.875 -9.075 -13.494 1.00 76.38 96 ASN A O 1
ATOM 779 N N . PHE A 1 97 ? -25.039 -9.025 -11.257 1.00 75.56 97 PHE A N 1
ATOM 780 C CA . PHE A 1 97 ? -23.870 -9.848 -10.973 1.00 75.56 97 PHE A CA 1
ATOM 781 C C . PHE A 1 97 ? -24.063 -11.292 -11.446 1.00 75.56 97 PHE A C 1
ATOM 783 O O . PHE A 1 97 ? -23.212 -11.818 -12.159 1.00 75.56 97 PHE A O 1
ATOM 790 N N . LEU A 1 98 ? -25.204 -11.915 -11.139 1.00 78.62 98 LEU A N 1
ATOM 791 C CA . LEU A 1 98 ? -25.554 -13.256 -11.616 1.00 78.62 98 LEU A CA 1
ATOM 792 C C . LEU A 1 98 ? -25.689 -13.290 -13.143 1.00 78.62 98 LEU A C 1
ATOM 794 O O . LEU A 1 98 ? -25.230 -14.235 -13.786 1.00 78.62 98 LEU A O 1
ATOM 798 N N . HIS A 1 99 ? -26.257 -12.244 -13.746 1.00 78.50 99 HIS A N 1
ATOM 799 C CA . HIS A 1 99 ? -26.350 -12.116 -15.196 1.00 78.50 99 HIS A CA 1
ATOM 800 C C . HIS A 1 99 ? -24.962 -11.953 -15.839 1.00 78.50 99 HIS A C 1
ATOM 802 O O . HIS A 1 99 ? -24.654 -12.635 -16.819 1.00 78.50 99 HIS A O 1
ATOM 808 N N . LEU A 1 100 ? -24.084 -11.132 -15.252 1.00 84.19 100 LEU A N 1
ATOM 809 C CA . LEU A 1 100 ? -22.692 -10.981 -15.675 1.00 84.19 100 LEU A CA 1
ATOM 810 C C . LEU A 1 100 ? -21.917 -12.297 -15.536 1.00 84.19 100 LEU A C 1
ATOM 812 O O . LEU A 1 100 ? -21.201 -12.668 -16.462 1.00 84.19 100 LEU A O 1
ATOM 816 N N . LEU A 1 101 ? -22.080 -13.024 -14.428 1.00 81.81 101 LEU A N 1
ATOM 817 C CA . LEU A 1 101 ? -21.493 -14.350 -14.218 1.00 81.81 101 LEU A CA 1
ATOM 818 C C . LEU A 1 101 ? -21.965 -15.341 -15.285 1.00 81.81 101 LEU A C 1
ATOM 820 O O . LEU A 1 101 ? -21.146 -16.047 -15.870 1.00 81.81 101 LEU A O 1
ATOM 824 N N . ALA A 1 102 ? -23.261 -15.355 -15.601 1.00 74.00 102 ALA A N 1
ATOM 825 C CA . ALA A 1 102 ? -23.811 -16.217 -16.641 1.00 74.00 102 ALA A CA 1
ATOM 826 C C . ALA A 1 102 ? -23.240 -15.885 -18.032 1.00 74.00 102 ALA A C 1
ATOM 828 O O . ALA A 1 102 ? -22.886 -16.795 -18.787 1.00 74.00 102 ALA A O 1
ATOM 829 N N . ILE A 1 103 ? -23.111 -14.598 -18.378 1.00 80.88 103 ILE A N 1
ATOM 830 C CA . ILE A 1 103 ? -22.484 -14.156 -19.635 1.00 80.88 103 ILE A CA 1
ATOM 831 C C . ILE A 1 103 ? -20.997 -14.529 -19.653 1.00 80.88 103 ILE A C 1
ATOM 833 O O . ILE A 1 103 ? -20.526 -15.108 -20.634 1.00 80.88 103 ILE A O 1
ATOM 837 N N . ARG A 1 104 ? -20.265 -14.272 -18.562 1.00 79.25 104 ARG A N 1
ATOM 838 C CA . ARG A 1 104 ? -18.849 -14.637 -18.417 1.00 79.25 104 ARG A CA 1
ATOM 839 C C . ARG A 1 104 ? -18.642 -16.137 -18.571 1.00 79.25 104 ARG A C 1
ATOM 841 O O . ARG A 1 104 ? -17.765 -16.526 -19.328 1.00 79.25 104 ARG A O 1
ATOM 848 N N . GLN A 1 105 ? -19.486 -16.976 -17.973 1.00 74.38 105 GLN A N 1
ATOM 849 C CA . GLN A 1 105 ? -19.405 -18.430 -18.128 1.00 74.38 105 GLN A CA 1
ATOM 850 C C . GLN A 1 105 ? -19.663 -18.877 -19.575 1.00 74.38 105 GLN A C 1
ATOM 852 O O . GLN A 1 105 ? -18.993 -19.780 -20.077 1.00 74.38 105 GLN A O 1
ATOM 857 N N . LYS A 1 106 ? -20.610 -18.239 -20.283 1.00 74.88 106 LYS A N 1
ATOM 858 C CA . LYS A 1 106 ? -20.845 -18.502 -21.716 1.00 74.88 106 LYS A CA 1
ATOM 859 C C . LYS A 1 106 ? -19.632 -18.122 -22.578 1.00 74.88 106 LYS A C 1
ATOM 861 O O . LYS A 1 106 ? -19.354 -18.824 -23.548 1.00 74.88 106 LYS A O 1
ATOM 866 N N . LEU A 1 107 ? -18.919 -17.048 -22.229 1.00 71.69 107 LEU A N 1
ATOM 867 C CA . LEU A 1 107 ? -17.706 -16.593 -22.923 1.00 71.69 107 LEU A CA 1
ATOM 868 C C . LEU A 1 107 ? -16.464 -17.427 -22.560 1.00 71.69 107 LEU A C 1
ATOM 870 O O . LEU A 1 107 ? -15.685 -17.769 -23.446 1.00 71.69 107 LEU A O 1
ATOM 874 N N . ALA A 1 108 ? -16.306 -17.812 -21.292 1.00 68.31 108 ALA A N 1
ATOM 875 C CA . ALA A 1 108 ? -15.166 -18.571 -20.771 1.00 68.31 108 ALA A CA 1
ATOM 876 C C . ALA A 1 108 ? -15.070 -19.983 -21.362 1.00 68.31 108 ALA A C 1
ATOM 878 O O . ALA A 1 108 ? -13.975 -20.474 -21.614 1.00 68.31 108 ALA A O 1
ATOM 879 N N . LYS A 1 109 ? -16.201 -20.602 -21.735 1.00 62.06 109 LYS A N 1
ATOM 880 C CA . LYS A 1 109 ? -16.213 -21.854 -22.521 1.00 62.06 109 LYS A CA 1
ATOM 881 C C . LYS A 1 109 ? -15.464 -21.757 -23.865 1.00 62.06 109 LYS A C 1
ATOM 883 O O . LYS A 1 109 ? -15.315 -22.771 -24.539 1.00 62.06 109 LYS A O 1
ATOM 888 N N . LYS A 1 110 ? -15.021 -20.560 -24.274 1.00 5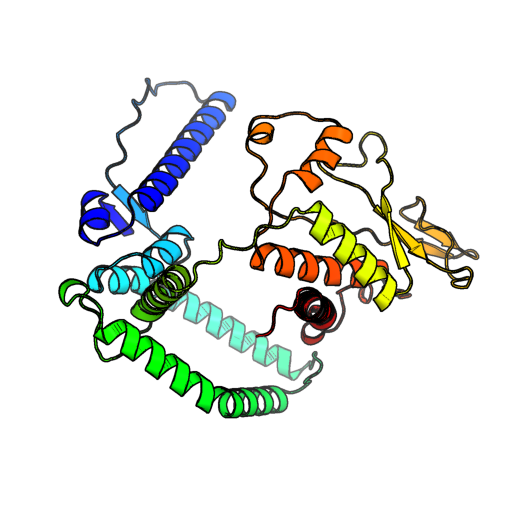7.22 110 LYS A N 1
ATOM 889 C CA . LYS A 1 110 ? -14.275 -20.298 -25.511 1.00 57.22 110 LYS A CA 1
ATOM 890 C C . LYS A 1 110 ? -12.847 -19.764 -25.303 1.00 57.22 110 LYS A C 1
ATOM 892 O O . LYS A 1 110 ? -12.168 -19.568 -26.308 1.00 57.22 110 LYS A O 1
ATOM 897 N N . ARG A 1 111 ? -12.377 -19.515 -24.069 1.00 54.31 111 ARG A N 1
ATOM 898 C CA . ARG A 1 111 ? -11.018 -18.997 -23.786 1.00 54.31 111 ARG A CA 1
ATOM 899 C C . ARG A 1 111 ? -10.508 -19.422 -22.405 1.00 54.31 111 ARG A C 1
ATOM 901 O O . ARG A 1 111 ? -11.237 -19.300 -21.429 1.00 54.31 111 ARG A O 1
ATOM 908 N N . GLY A 1 112 ? -9.242 -19.836 -22.328 1.00 54.66 112 GLY A N 1
ATOM 909 C CA . GLY A 1 112 ? -8.495 -19.989 -21.076 1.00 54.66 112 GLY A CA 1
ATOM 910 C C . GLY A 1 112 ? -7.269 -19.078 -21.098 1.00 54.66 112 GLY A C 1
ATOM 911 O O . GLY A 1 112 ? -6.414 -19.235 -21.966 1.00 54.66 112 GLY A O 1
ATOM 912 N N . GLU A 1 113 ? -7.199 -18.123 -20.174 1.00 58.03 113 GLU A N 1
ATOM 913 C CA . GLU A 1 113 ? -6.064 -17.208 -19.990 1.00 58.03 113 GLU A CA 1
ATOM 914 C C . GLU A 1 113 ? -5.653 -17.226 -18.502 1.00 58.03 113 GLU A C 1
ATOM 916 O O . GLU A 1 113 ? -6.516 -17.339 -17.631 1.00 58.03 113 GLU A O 1
ATOM 921 N N . GLY A 1 114 ? -4.343 -17.176 -18.220 1.00 59.66 114 GLY A N 1
ATOM 922 C CA . GLY A 1 114 ? -3.737 -17.307 -16.879 1.00 59.66 114 GLY A CA 1
ATOM 923 C C . GLY A 1 114 ? -2.724 -18.461 -16.775 1.00 59.66 114 GLY A C 1
ATOM 924 O O . GLY A 1 114 ? -2.787 -19.426 -17.539 1.00 59.66 114 GLY A O 1
ATOM 925 N N . VAL A 1 115 ? -1.784 -18.384 -15.831 1.00 62.38 115 VAL A N 1
ATOM 926 C CA . VAL A 1 115 ? -0.739 -19.393 -15.560 1.00 62.38 115 VAL A CA 1
ATOM 927 C C . VAL A 1 115 ? -1.342 -20.708 -15.069 1.00 62.38 115 VAL A C 1
ATOM 929 O O . VAL A 1 115 ? -0.924 -21.776 -15.519 1.00 62.38 115 VAL A O 1
ATOM 932 N N . LEU A 1 116 ? -2.360 -20.652 -14.200 1.00 61.41 116 LEU A N 1
ATOM 933 C CA . LEU A 1 116 ? -3.037 -21.854 -13.686 1.00 61.41 116 LEU A CA 1
ATOM 934 C C . LEU A 1 116 ? -4.002 -22.492 -14.703 1.00 61.41 116 LEU A C 1
ATOM 936 O O . LEU A 1 116 ? -4.404 -23.638 -14.505 1.00 61.41 116 LEU A O 1
ATOM 940 N N . ARG A 1 117 ? -4.306 -21.790 -15.810 1.00 68.00 117 ARG A N 1
ATOM 941 C CA . ARG A 1 117 ? -5.044 -22.202 -17.031 1.00 68.00 117 ARG A CA 1
ATOM 942 C C . ARG A 1 117 ? -6.449 -22.805 -16.865 1.00 68.00 117 ARG A C 1
ATOM 944 O O . ARG A 1 117 ? -7.230 -22.725 -17.809 1.00 68.00 117 ARG A O 1
ATOM 951 N N . THR A 1 118 ? -6.781 -23.413 -15.727 1.00 74.31 118 THR A N 1
ATOM 952 C CA . THR A 1 118 ? -8.002 -24.196 -15.489 1.00 74.31 118 THR A CA 1
ATOM 953 C C . THR A 1 118 ? -8.610 -23.883 -14.115 1.00 74.31 118 THR A C 1
ATOM 955 O O . THR A 1 118 ? -7.862 -23.697 -13.150 1.00 74.31 118 THR A O 1
ATOM 958 N N . PRO A 1 119 ? -9.950 -23.843 -13.988 1.00 76.69 119 PRO A N 1
ATOM 959 C CA . PRO A 1 119 ? -10.625 -23.671 -12.699 1.00 76.69 119 PRO A CA 1
ATOM 960 C C . PRO A 1 119 ? -10.263 -24.750 -11.671 1.00 76.69 119 PRO A C 1
ATOM 962 O O . PRO A 1 119 ? -10.151 -24.457 -10.484 1.00 76.69 119 PRO A O 1
ATOM 965 N N . GLU A 1 120 ? -10.033 -25.985 -12.114 1.00 80.88 120 GLU A N 1
ATOM 966 C CA . GLU A 1 120 ? -9.692 -27.117 -11.249 1.00 80.88 120 GLU A CA 1
ATOM 967 C C . GLU A 1 120 ? -8.316 -26.931 -10.599 1.00 80.88 120 GLU A C 1
ATOM 969 O O . GLU A 1 120 ? -8.149 -27.209 -9.409 1.00 80.88 120 GLU A O 1
ATOM 974 N N . ALA A 1 121 ? -7.338 -26.409 -11.351 1.00 78.12 121 ALA A N 1
ATOM 975 C CA . ALA A 1 121 ? -6.029 -26.064 -10.805 1.00 78.12 121 ALA A CA 1
ATOM 976 C C . ALA A 1 121 ? -6.127 -24.930 -9.776 1.00 78.12 121 ALA A C 1
ATOM 978 O O . ALA A 1 121 ? -5.455 -24.990 -8.746 1.00 78.12 121 ALA A O 1
ATOM 979 N N . VAL A 1 122 ? -6.990 -23.934 -10.018 1.00 76.19 122 VAL A N 1
ATOM 980 C CA . VAL A 1 122 ? -7.254 -22.849 -9.059 1.00 76.19 122 VAL A CA 1
ATOM 981 C C . VAL A 1 122 ? -7.896 -23.395 -7.783 1.00 76.19 122 VAL A C 1
ATOM 983 O O . VAL A 1 122 ? -7.386 -23.119 -6.702 1.00 76.19 122 VAL A O 1
ATOM 986 N N . SER A 1 123 ? -8.947 -24.216 -7.885 1.00 79.12 123 SER A N 1
ATOM 987 C CA . SER A 1 123 ? -9.599 -24.831 -6.715 1.00 79.12 123 SER A CA 1
ATOM 988 C C . SER A 1 123 ? -8.608 -25.665 -5.908 1.00 79.12 123 SER A C 1
ATOM 990 O O . SER A 1 123 ? -8.445 -25.447 -4.716 1.00 79.12 123 SER A O 1
ATOM 992 N N . THR A 1 124 ? -7.854 -26.541 -6.580 1.00 87.88 124 THR A N 1
ATOM 993 C CA . THR A 1 124 ? -6.851 -27.395 -5.927 1.00 87.88 124 THR A CA 1
ATOM 994 C C . THR A 1 124 ? -5.772 -26.569 -5.223 1.00 87.88 124 THR A C 1
ATOM 996 O O . THR A 1 124 ? -5.277 -26.955 -4.164 1.00 87.88 124 THR A O 1
ATOM 999 N N . PHE A 1 125 ? -5.362 -25.443 -5.814 1.00 83.56 125 PHE A N 1
ATOM 1000 C CA . PHE A 1 125 ? -4.420 -24.524 -5.186 1.00 83.56 125 PHE A CA 1
ATOM 1001 C C . PHE A 1 125 ? -5.017 -23.879 -3.929 1.00 83.56 125 PHE A C 1
ATOM 1003 O O . PHE A 1 125 ? -4.362 -23.895 -2.888 1.00 83.56 125 PHE A O 1
ATOM 1010 N N . LEU A 1 126 ? -6.252 -23.371 -3.999 1.00 85.62 126 LEU A N 1
ATOM 1011 C CA . LEU A 1 126 ? -6.939 -22.755 -2.859 1.00 85.62 126 LEU A CA 1
ATOM 1012 C C . LEU A 1 126 ? -7.151 -23.750 -1.712 1.00 85.62 126 LEU A C 1
ATOM 1014 O O . LEU A 1 126 ? -6.837 -23.413 -0.574 1.00 85.62 126 LEU A O 1
ATOM 1018 N N . ASP A 1 127 ? -7.549 -24.988 -2.011 1.00 90.06 127 ASP A N 1
ATOM 1019 C CA . ASP A 1 127 ? -7.724 -26.050 -1.010 1.00 90.06 127 ASP A CA 1
ATOM 1020 C C . ASP A 1 127 ? -6.406 -26.346 -0.272 1.00 90.06 127 ASP A C 1
ATOM 1022 O O . ASP A 1 127 ? -6.364 -26.529 0.946 1.00 90.06 127 ASP A O 1
ATOM 1026 N N . ARG A 1 128 ? -5.281 -26.359 -1.002 1.00 91.38 128 ARG A N 1
ATOM 1027 C CA . ARG A 1 128 ? -3.948 -26.545 -0.404 1.00 91.38 128 ARG A CA 1
ATOM 1028 C C . ARG A 1 128 ? -3.533 -25.357 0.455 1.00 91.38 128 ARG A C 1
ATOM 1030 O O . ARG A 1 128 ? -2.902 -25.564 1.490 1.00 91.38 128 ARG A O 1
ATOM 1037 N N . VAL A 1 129 ? -3.848 -24.135 0.026 1.00 88.50 129 VAL A N 1
ATOM 1038 C CA . VAL A 1 129 ? -3.577 -22.916 0.798 1.00 88.50 129 VAL A CA 1
ATOM 1039 C C . VAL A 1 129 ? -4.391 -22.921 2.090 1.00 88.50 129 VAL A C 1
ATOM 1041 O O . VAL A 1 129 ? -3.817 -22.695 3.152 1.00 88.50 129 VAL A O 1
ATOM 1044 N N . GLU A 1 130 ? -5.683 -23.246 2.032 1.00 87.94 130 GLU A N 1
ATOM 1045 C CA . GLU A 1 130 ? -6.542 -23.379 3.213 1.00 87.94 130 GLU A CA 1
ATOM 1046 C C . GLU A 1 130 ? -5.987 -24.426 4.186 1.00 87.94 130 GLU A C 1
ATOM 1048 O O . GLU A 1 130 ? -5.777 -24.125 5.363 1.00 87.94 130 GLU A O 1
ATOM 1053 N N . LEU A 1 131 ? -5.644 -25.618 3.686 1.00 91.94 131 LEU A N 1
ATOM 1054 C CA . LEU A 1 131 ? -5.062 -26.686 4.498 1.00 91.94 131 LEU A CA 1
ATOM 1055 C C . LEU A 1 131 ? -3.744 -26.258 5.165 1.00 91.94 131 LEU A C 1
ATOM 1057 O O . LEU A 1 131 ? -3.505 -26.567 6.332 1.00 91.94 131 LEU A O 1
ATOM 1061 N N . ALA A 1 132 ? -2.885 -25.540 4.438 1.00 92.25 132 ALA A N 1
ATOM 1062 C CA . ALA A 1 132 ? -1.600 -25.073 4.952 1.00 92.25 132 ALA A CA 1
ATOM 1063 C C . ALA A 1 132 ? -1.740 -23.933 5.978 1.00 92.25 132 ALA A C 1
ATOM 1065 O O . ALA A 1 132 ? -0.925 -23.833 6.898 1.00 92.25 132 ALA A O 1
ATOM 1066 N N . LEU A 1 133 ? -2.749 -23.068 5.828 1.00 91.38 133 LEU A N 1
ATOM 1067 C CA . LEU A 1 133 ? -3.001 -21.934 6.722 1.00 91.38 133 LEU A CA 1
ATOM 1068 C C . LEU A 1 133 ? -3.818 -22.318 7.963 1.00 91.38 133 LEU A C 1
ATOM 1070 O O . LEU A 1 133 ? -3.674 -21.656 8.992 1.00 91.38 133 LEU A O 1
ATOM 1074 N N . GLY A 1 134 ? -4.618 -23.387 7.896 1.00 89.50 134 GLY A N 1
ATOM 1075 C CA . GLY A 1 134 ? -5.525 -23.833 8.959 1.00 89.50 134 GLY A CA 1
ATOM 1076 C C . GLY A 1 134 ? -4.912 -23.846 10.367 1.00 89.50 134 GLY A C 1
ATOM 1077 O O . GLY A 1 134 ? -5.444 -23.172 11.250 1.00 89.50 134 GLY A O 1
ATOM 1078 N N . PRO A 1 135 ? -3.759 -24.508 10.599 1.00 93.81 135 PRO A N 1
ATOM 1079 C CA . PRO A 1 135 ? -3.150 -24.561 11.930 1.00 93.81 135 PRO A CA 1
ATOM 1080 C C . PRO A 1 135 ? -2.792 -23.183 12.508 1.00 93.81 135 PRO A C 1
ATOM 1082 O O . PRO A 1 135 ? -3.002 -22.935 13.695 1.00 93.81 135 PRO A O 1
ATOM 1085 N N . LYS A 1 136 ? -2.278 -22.268 11.673 1.00 90.88 136 LYS A N 1
ATOM 1086 C CA . LYS A 1 136 ? -1.947 -20.899 12.101 1.00 90.88 136 LYS A CA 1
ATOM 1087 C C . LYS A 1 136 ? -3.197 -20.061 12.325 1.00 90.88 136 LYS A C 1
ATOM 1089 O O . LYS A 1 136 ? -3.263 -19.324 13.302 1.00 90.88 136 LYS A O 1
ATOM 1094 N N . LEU A 1 137 ? -4.206 -20.217 11.471 1.00 88.75 137 LEU A N 1
ATOM 1095 C CA . LEU A 1 137 ? -5.490 -19.544 11.634 1.00 88.75 137 LEU A CA 1
ATOM 1096 C C . LEU A 1 137 ? -6.154 -19.926 12.966 1.00 88.75 137 LEU A C 1
ATOM 1098 O O . LEU A 1 137 ? -6.671 -19.062 13.672 1.00 88.75 137 LEU A O 1
ATOM 1102 N N . GLU A 1 138 ? -6.101 -21.199 13.363 1.00 90.62 138 GLU A N 1
ATOM 1103 C CA . GLU A 1 138 ? -6.601 -21.632 14.671 1.00 90.62 138 GLU A CA 1
ATOM 1104 C C . GLU A 1 138 ? -5.861 -20.964 15.840 1.00 90.62 138 GLU A C 1
ATOM 1106 O O . GLU A 1 138 ? -6.481 -20.602 16.846 1.00 90.62 138 GLU A O 1
ATOM 1111 N N . GLU A 1 139 ? -4.543 -20.794 15.727 1.00 92.56 139 GLU A N 1
ATOM 1112 C CA . GLU A 1 139 ? -3.724 -20.091 16.718 1.00 92.56 139 GLU A CA 1
ATOM 1113 C C . GLU A 1 139 ? -4.074 -18.595 16.792 1.00 92.56 139 GLU A C 1
ATOM 1115 O O . GLU A 1 139 ? -4.234 -18.040 17.887 1.00 92.56 139 GLU A O 1
ATOM 1120 N N . GLU A 1 140 ? -4.266 -17.945 15.645 1.00 90.75 140 GLU A N 1
ATOM 1121 C CA . GLU A 1 140 ? -4.686 -16.545 15.550 1.00 90.75 140 GLU A CA 1
ATOM 1122 C C . GLU A 1 140 ? -6.080 -16.340 16.157 1.00 90.75 140 GLU A C 1
ATOM 1124 O O . GLU A 1 140 ? -6.269 -15.444 16.983 1.00 90.75 140 GLU A O 1
ATOM 1129 N N . ILE A 1 141 ? -7.039 -17.228 15.871 1.00 89.62 141 ILE A N 1
ATOM 1130 C CA . ILE A 1 141 ? -8.382 -17.193 16.470 1.00 89.62 141 ILE A CA 1
ATOM 1131 C C . ILE A 1 141 ? -8.309 -17.369 17.992 1.00 89.62 141 ILE A C 1
ATOM 1133 O O . ILE A 1 141 ? -8.979 -16.642 18.730 1.00 89.62 141 ILE A O 1
ATOM 1137 N N . LYS A 1 142 ? -7.493 -18.306 18.495 1.00 91.50 142 LYS A N 1
ATOM 1138 C CA . LYS A 1 142 ? -7.268 -18.467 19.945 1.00 91.50 142 LYS A CA 1
ATOM 1139 C C . LYS A 1 142 ? -6.651 -17.209 20.556 1.00 91.50 142 LYS A C 1
ATOM 1141 O O . LYS A 1 142 ? -6.970 -16.854 21.688 1.00 91.50 142 LYS A O 1
ATOM 1146 N N . THR A 1 143 ? -5.781 -16.522 19.826 1.00 91.62 143 THR A N 1
ATOM 1147 C CA . THR A 1 143 ? -5.178 -15.258 20.260 1.00 91.62 143 THR A CA 1
ATOM 1148 C C . THR A 1 143 ? -6.214 -14.141 20.343 1.00 91.62 143 THR A C 1
ATOM 1150 O O . THR A 1 143 ? -6.302 -13.493 21.382 1.00 91.62 143 THR A O 1
ATOM 1153 N N . LEU A 1 144 ? -7.071 -13.980 19.332 1.00 91.19 144 LEU A N 1
ATOM 1154 C CA . LEU A 1 144 ? -8.159 -12.996 19.370 1.00 91.19 144 LEU A CA 1
ATOM 1155 C C . LEU A 1 144 ? -9.170 -13.283 20.488 1.00 91.19 144 LEU A C 1
ATOM 1157 O O . LEU A 1 144 ? -9.642 -12.349 21.131 1.00 91.19 144 LEU A O 1
ATOM 1161 N N . LYS A 1 145 ? -9.458 -14.560 20.776 1.00 89.88 145 LYS A N 1
ATOM 1162 C CA . LYS A 1 145 ? -10.297 -14.949 21.923 1.00 89.88 145 LYS A CA 1
ATOM 1163 C C . LYS A 1 145 ? -9.675 -14.531 23.256 1.00 89.88 145 LYS A C 1
ATOM 1165 O O . LYS A 1 145 ? -10.347 -13.886 24.047 1.00 89.88 145 LYS A O 1
ATOM 1170 N N . ARG A 1 146 ? -8.376 -14.783 23.457 1.00 90.38 146 ARG A N 1
ATOM 1171 C CA . ARG A 1 146 ? -7.651 -14.322 24.657 1.00 90.38 146 ARG A CA 1
ATOM 1172 C C . ARG A 1 146 ? -7.689 -12.802 24.814 1.00 90.38 146 ARG A C 1
ATOM 1174 O O . ARG A 1 146 ? -7.801 -12.309 25.930 1.00 90.38 146 ARG A O 1
ATOM 1181 N N . VAL A 1 147 ? -7.595 -12.063 23.707 1.00 91.12 147 VAL A N 1
ATOM 1182 C CA . VAL A 1 147 ? -7.740 -10.600 23.716 1.00 91.12 147 VAL A CA 1
ATOM 1183 C C . VAL A 1 147 ? -9.158 -10.209 24.123 1.00 91.12 147 VAL A C 1
ATOM 1185 O O . VAL A 1 147 ? -9.306 -9.315 24.946 1.00 91.12 147 VAL A O 1
ATOM 1188 N N . ALA A 1 148 ? -10.184 -10.886 23.605 1.00 90.12 148 ALA A N 1
ATOM 1189 C CA . ALA A 1 148 ? -11.573 -10.631 23.976 1.00 90.12 148 ALA A CA 1
ATOM 1190 C C . ALA A 1 148 ? -11.855 -10.914 25.464 1.00 90.12 148 ALA A C 1
ATOM 1192 O O . ALA A 1 148 ? -12.541 -10.121 26.102 1.00 90.12 148 ALA A O 1
ATOM 1193 N N . ASP A 1 149 ? -11.280 -11.981 26.028 1.00 88.44 149 ASP A N 1
ATOM 1194 C CA . ASP A 1 149 ? -11.498 -12.400 27.423 1.00 88.44 149 ASP A CA 1
ATOM 1195 C C . ASP A 1 149 ? -11.012 -11.368 28.456 1.00 88.44 149 ASP A C 1
ATOM 1197 O O . ASP A 1 149 ? -11.539 -11.301 29.566 1.00 88.44 149 ASP A O 1
ATOM 1201 N N . VAL A 1 150 ? -10.010 -10.551 28.106 1.00 90.00 150 VAL A N 1
ATOM 1202 C CA . VAL A 1 150 ? -9.465 -9.505 28.992 1.00 90.00 150 VAL A CA 1
ATOM 1203 C C . VAL A 1 150 ? -10.131 -8.140 28.806 1.00 90.00 150 VAL A C 1
ATOM 1205 O O . VAL A 1 150 ? -9.787 -7.189 29.513 1.00 90.00 150 VAL A O 1
ATOM 1208 N N . LEU A 1 151 ? -11.055 -8.003 27.850 1.00 89.75 151 LEU A N 1
ATOM 1209 C CA . LEU A 1 151 ? -11.741 -6.738 27.613 1.00 89.75 151 LEU A CA 1
ATOM 1210 C C . LEU A 1 151 ? -12.822 -6.470 28.672 1.00 89.75 151 LEU A C 1
ATOM 1212 O O . LEU A 1 151 ? -13.453 -7.395 29.183 1.00 89.75 151 LEU A O 1
ATOM 1216 N N . PRO A 1 152 ? -13.090 -5.190 28.986 1.00 88.38 152 PRO A N 1
ATOM 1217 C CA . PRO A 1 152 ? -14.164 -4.829 29.899 1.00 88.38 152 PRO A CA 1
ATOM 1218 C C . PRO A 1 152 ? -15.533 -5.326 29.415 1.00 88.38 152 PRO A C 1
ATOM 1220 O O . PRO A 1 152 ? -15.867 -5.216 28.234 1.00 88.38 152 PRO A O 1
ATOM 1223 N N . SER A 1 153 ? -16.372 -5.799 30.341 1.00 84.00 153 SER A N 1
ATOM 1224 C CA . SER A 1 153 ? -17.688 -6.366 30.009 1.00 84.00 153 SER A CA 1
ATOM 1225 C C . SER A 1 153 ? -18.610 -5.391 29.269 1.00 84.00 153 SER A C 1
ATOM 1227 O O . SER A 1 153 ? -19.441 -5.819 28.477 1.00 84.00 153 SER A O 1
ATOM 1229 N N . ASN A 1 154 ? -18.440 -4.080 29.468 1.00 82.94 154 ASN A N 1
ATOM 1230 C CA . ASN A 1 154 ? -19.226 -3.049 28.785 1.00 82.94 154 ASN A CA 1
ATOM 1231 C C . ASN A 1 154 ? -18.898 -2.894 27.289 1.00 82.94 154 ASN A C 1
ATOM 1233 O O . ASN A 1 154 ? -19.588 -2.141 26.610 1.00 82.94 154 ASN A O 1
ATOM 1237 N N . TYR A 1 155 ? -17.879 -3.581 26.757 1.00 84.25 155 TYR A N 1
ATOM 1238 C CA . TYR A 1 155 ? -17.595 -3.587 25.314 1.00 84.25 155 TYR A CA 1
ATOM 1239 C C . TYR A 1 155 ? -18.493 -4.587 24.563 1.00 84.25 155 TYR A C 1
ATOM 1241 O O . TYR A 1 155 ? -18.529 -4.582 23.332 1.00 84.25 155 TYR A O 1
ATOM 1249 N N . ASN A 1 156 ? -19.231 -5.435 25.296 1.00 81.19 156 ASN A N 1
ATOM 1250 C CA . ASN A 1 156 ? -20.227 -6.377 24.775 1.00 81.19 156 ASN A CA 1
ATOM 1251 C C . A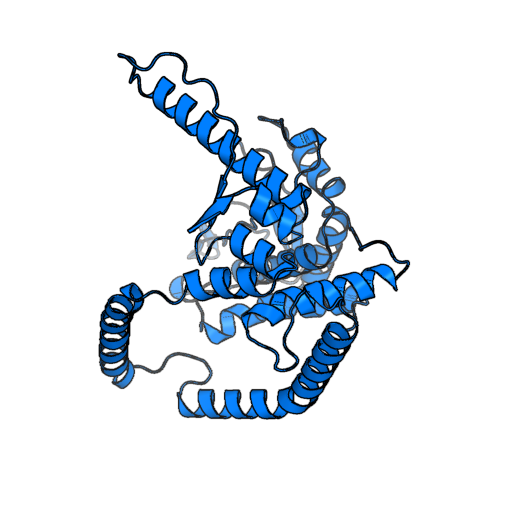SN A 1 156 ? -19.707 -7.289 23.643 1.00 81.19 156 ASN A C 1
ATOM 1253 O O . ASN A 1 156 ? -20.473 -7.706 22.773 1.00 81.19 156 ASN A O 1
ATOM 1257 N N . VAL A 1 157 ? -18.406 -7.602 23.640 1.00 79.56 157 VAL A N 1
ATOM 1258 C CA . VAL A 1 157 ? -17.807 -8.532 22.675 1.00 79.56 157 VAL A CA 1
ATOM 1259 C C . VAL A 1 157 ? -18.267 -9.947 23.021 1.00 79.56 157 VAL A C 1
ATOM 1261 O O . VAL A 1 157 ? -18.082 -10.413 24.143 1.00 79.56 157 VAL A O 1
ATOM 1264 N N . ASN A 1 158 ? -18.903 -10.630 22.072 1.00 67.44 158 ASN A N 1
ATOM 1265 C CA . ASN A 1 158 ? -19.414 -11.981 22.290 1.00 67.44 158 ASN A CA 1
ATOM 1266 C C . ASN A 1 158 ? -18.263 -13.009 22.241 1.00 67.44 158 ASN A C 1
ATOM 1268 O O . ASN A 1 158 ? -17.407 -12.932 21.363 1.00 67.44 158 ASN A O 1
ATOM 1272 N N . LEU A 1 159 ? -18.286 -14.021 23.120 1.00 64.06 159 LEU A N 1
ATOM 1273 C CA . LEU A 1 159 ? -17.365 -15.174 23.096 1.00 64.06 159 LEU A CA 1
ATOM 1274 C C . LEU A 1 159 ? -17.360 -15.896 21.732 1.00 64.06 159 LEU A C 1
ATOM 1276 O O . LEU A 1 159 ? -16.344 -16.446 21.300 1.00 64.06 159 LEU A O 1
ATOM 1280 N N . SER A 1 160 ? -18.497 -15.884 21.026 1.00 79.62 160 SER A N 1
ATOM 1281 C CA . SER A 1 160 ? -18.564 -16.267 19.615 1.00 79.62 160 SER A CA 1
ATOM 1282 C C . SER A 1 160 ? -18.049 -15.114 18.753 1.00 79.62 160 SER A C 1
ATOM 1284 O O . SER A 1 160 ? -18.844 -14.256 18.378 1.00 79.62 160 SER A O 1
ATOM 1286 N N . LEU A 1 161 ? -16.766 -15.150 18.376 1.00 82.00 161 LEU A N 1
ATOM 1287 C CA . LEU A 1 161 ? -16.135 -14.197 17.453 1.00 82.00 161 LEU A CA 1
ATOM 1288 C C . LEU A 1 161 ? -17.032 -13.934 16.228 1.00 82.00 161 LEU A C 1
ATOM 1290 O O . LEU A 1 161 ? -17.315 -14.851 15.452 1.00 82.00 161 LEU A O 1
ATOM 1294 N N . LYS A 1 162 ? -17.519 -12.697 16.082 1.00 89.56 162 LYS A N 1
ATOM 1295 C CA . LYS A 1 162 ? -18.327 -12.264 14.934 1.00 89.56 162 LYS A CA 1
ATOM 1296 C C . LYS A 1 162 ? -17.478 -11.454 13.950 1.00 89.56 162 LYS A C 1
ATOM 1298 O O . LYS A 1 162 ? -16.520 -10.815 14.380 1.00 89.56 162 LYS A O 1
ATOM 1303 N N . PRO A 1 163 ? -17.836 -11.415 12.651 1.00 88.56 163 PRO A N 1
ATOM 1304 C CA . PRO A 1 163 ? -17.058 -10.689 11.641 1.00 88.56 163 PRO A CA 1
ATOM 1305 C C . PRO A 1 163 ? -16.816 -9.214 11.987 1.00 88.56 163 PRO A C 1
ATOM 1307 O O . PRO A 1 163 ? -15.717 -8.706 11.791 1.00 88.56 163 PRO A O 1
ATOM 1310 N N . TYR A 1 164 ? -17.814 -8.550 12.574 1.00 90.38 164 TYR A N 1
ATOM 1311 C CA . TYR A 1 164 ? -17.736 -7.142 12.972 1.00 90.38 164 TYR A CA 1
ATOM 1312 C C . TYR A 1 164 ? -16.858 -6.879 14.208 1.00 90.38 164 TYR A C 1
ATOM 1314 O O . TYR A 1 164 ? -16.519 -5.729 14.474 1.00 90.38 164 TYR A O 1
ATOM 1322 N N . ASP A 1 165 ? -16.471 -7.916 14.958 1.00 91.50 165 ASP A N 1
ATOM 1323 C CA . ASP A 1 165 ? -15.568 -7.797 16.109 1.00 91.50 165 ASP A CA 1
ATOM 1324 C C . ASP A 1 165 ? -14.095 -7.997 15.721 1.00 91.50 165 ASP A C 1
ATOM 1326 O O . ASP A 1 165 ? -13.207 -7.540 16.440 1.00 91.50 165 ASP A O 1
ATOM 1330 N N . ILE A 1 166 ? -13.813 -8.639 14.579 1.00 91.62 166 ILE A N 1
ATOM 1331 C CA . ILE A 1 166 ? -12.443 -8.957 14.143 1.00 91.62 166 ILE A CA 1
ATOM 1332 C C . ILE A 1 166 ? -11.577 -7.692 13.995 1.00 91.62 166 ILE A C 1
ATOM 1334 O O . ILE A 1 166 ? -10.508 -7.660 14.609 1.00 91.62 166 ILE A O 1
ATOM 1338 N N . PRO A 1 167 ? -11.997 -6.626 13.274 1.00 93.12 167 PRO A N 1
ATOM 1339 C CA . PRO A 1 167 ? -11.158 -5.436 13.106 1.00 93.12 167 PRO A CA 1
ATOM 1340 C C . PRO A 1 167 ? -10.823 -4.750 14.435 1.00 93.12 167 PRO A C 1
ATOM 1342 O O . PRO A 1 167 ? -9.702 -4.281 14.624 1.00 93.12 167 PRO A O 1
ATOM 1345 N N . PHE A 1 168 ? -11.781 -4.721 15.365 1.00 94.12 168 PHE A N 1
ATOM 1346 C CA . PHE A 1 168 ? -11.603 -4.154 16.698 1.00 94.12 168 PHE A CA 1
ATOM 1347 C C . PHE A 1 168 ? -10.614 -4.968 17.536 1.00 94.12 168 PHE A C 1
ATOM 1349 O O . PHE A 1 168 ? -9.673 -4.414 18.101 1.00 94.12 168 PHE A O 1
ATOM 1356 N N . LEU A 1 169 ? -10.777 -6.293 17.579 1.00 93.50 169 LEU A N 1
ATOM 1357 C CA . LEU A 1 169 ? -9.891 -7.174 18.341 1.00 93.50 169 LEU A CA 1
ATOM 1358 C C . LEU A 1 169 ? -8.461 -7.177 17.788 1.00 93.50 169 LEU A C 1
ATOM 1360 O O . LEU A 1 169 ? -7.510 -7.208 18.571 1.00 93.50 169 LEU A O 1
ATOM 1364 N N . MET A 1 170 ? -8.297 -7.090 16.464 1.00 93.44 170 MET A N 1
ATOM 1365 C CA . MET A 1 170 ? -6.985 -6.922 15.833 1.00 93.44 170 MET A CA 1
ATOM 1366 C C . MET A 1 170 ? -6.307 -5.615 16.264 1.00 93.44 170 MET A C 1
ATOM 1368 O O . MET A 1 170 ? -5.115 -5.631 16.572 1.00 93.44 170 MET A O 1
ATOM 1372 N N . GLU A 1 171 ? -7.043 -4.501 16.346 1.00 92.81 171 GLU A N 1
ATOM 1373 C CA . GLU A 1 171 ? -6.482 -3.232 16.831 1.00 92.81 171 GLU A CA 1
ATOM 1374 C C . GLU A 1 171 ? -6.160 -3.295 18.331 1.00 92.81 171 GLU A C 1
ATOM 1376 O O . GLU A 1 171 ? -5.090 -2.854 18.746 1.00 92.81 171 GLU A O 1
ATOM 1381 N N . CYS A 1 172 ? -7.019 -3.909 19.156 1.00 92.00 172 CYS A N 1
ATOM 1382 C CA . CYS A 1 172 ? -6.719 -4.140 20.572 1.00 92.00 172 CYS A CA 1
ATOM 1383 C C . CYS A 1 172 ? -5.430 -4.950 20.754 1.00 92.00 172 CYS A C 1
ATOM 1385 O O . CYS A 1 172 ? -4.575 -4.569 21.556 1.00 92.00 172 CYS A O 1
ATOM 1387 N N . TYR A 1 173 ? -5.263 -6.028 19.986 1.00 92.12 173 TYR A N 1
ATOM 1388 C CA . TYR A 1 173 ? -4.040 -6.824 19.982 1.00 92.12 173 TYR A CA 1
ATOM 1389 C C . TYR A 1 173 ? -2.825 -5.993 19.547 1.00 92.12 173 TYR A C 1
ATOM 1391 O O . TYR A 1 173 ? -1.797 -5.997 20.224 1.00 92.12 173 TYR A O 1
ATOM 1399 N N . ALA A 1 174 ? -2.943 -5.217 18.465 1.00 89.69 174 ALA A N 1
ATOM 1400 C CA . ALA A 1 174 ? -1.871 -4.347 17.989 1.00 89.69 174 ALA A CA 1
ATOM 1401 C C . ALA A 1 174 ? -1.459 -3.305 19.044 1.00 89.69 174 ALA A C 1
ATOM 1403 O O . ALA A 1 174 ? -0.267 -3.089 19.262 1.00 89.69 174 ALA A O 1
ATOM 1404 N N . ILE A 1 175 ? -2.420 -2.693 19.743 1.00 88.38 175 ILE A N 1
ATOM 1405 C CA . ILE A 1 175 ? -2.163 -1.748 20.840 1.00 88.38 175 ILE A CA 1
ATOM 1406 C C . ILE A 1 175 ? -1.465 -2.444 22.013 1.00 88.38 175 ILE A C 1
ATOM 1408 O O . ILE A 1 175 ? -0.497 -1.901 22.541 1.00 88.38 175 ILE A O 1
ATOM 1412 N N . GLN A 1 176 ? -1.901 -3.646 22.406 1.00 89.38 176 GLN A N 1
ATOM 1413 C CA . GLN A 1 176 ? -1.237 -4.423 23.460 1.00 89.38 176 GLN A CA 1
ATOM 1414 C C . GLN A 1 176 ? 0.226 -4.708 23.103 1.00 89.38 176 GLN A C 1
ATOM 1416 O O . GLN A 1 176 ? 1.111 -4.492 23.929 1.00 89.38 176 GLN A O 1
ATOM 1421 N N . GLN A 1 177 ? 0.499 -5.106 21.857 1.00 86.38 177 GLN A N 1
ATOM 1422 C CA . GLN A 1 177 ? 1.866 -5.358 21.402 1.00 86.38 177 GLN A CA 1
ATOM 1423 C C . GLN A 1 177 ? 2.717 -4.085 21.341 1.00 86.38 177 GLN A C 1
ATOM 1425 O O . GLN A 1 177 ? 3.882 -4.105 21.739 1.00 86.38 177 GLN A O 1
ATOM 1430 N N . ARG A 1 178 ? 2.139 -2.954 20.914 1.00 84.19 178 ARG A N 1
ATOM 1431 C CA . ARG A 1 178 ? 2.815 -1.646 20.951 1.00 84.19 178 ARG A CA 1
ATOM 1432 C C . ARG A 1 178 ? 3.127 -1.204 22.381 1.00 84.19 178 ARG A C 1
ATOM 1434 O O . ARG A 1 178 ? 4.199 -0.668 22.604 1.00 84.19 178 ARG A O 1
ATOM 1441 N N . ASN A 1 179 ? 2.230 -1.440 23.337 1.00 84.50 179 ASN A N 1
ATOM 1442 C CA . ASN A 1 179 ? 2.445 -1.072 24.741 1.00 84.50 179 ASN A CA 1
ATOM 1443 C C . ASN A 1 179 ? 3.492 -1.961 25.424 1.00 84.50 179 ASN A C 1
ATOM 1445 O O . ASN A 1 179 ? 4.253 -1.481 26.261 1.00 84.50 179 ASN A O 1
ATOM 1449 N N . ASN A 1 180 ? 3.545 -3.243 25.057 1.00 82.31 180 ASN A N 1
ATOM 1450 C CA . ASN A 1 180 ? 4.549 -4.178 25.563 1.00 82.31 180 ASN A CA 1
ATOM 1451 C C . ASN A 1 180 ? 5.933 -3.937 24.943 1.00 82.31 180 ASN A C 1
ATOM 1453 O O . ASN A 1 180 ? 6.949 -4.273 25.550 1.00 82.31 180 ASN A O 1
ATOM 1457 N N . SER A 1 181 ? 5.987 -3.346 23.748 1.00 77.56 181 SER A N 1
ATOM 1458 C CA . SER A 1 181 ? 7.237 -2.989 23.094 1.00 77.56 181 SER A CA 1
ATOM 1459 C C . SER A 1 181 ? 7.677 -1.570 23.455 1.00 77.56 181 SER A C 1
ATOM 1461 O O . SER A 1 181 ? 7.058 -0.586 23.070 1.00 77.56 181 SER A O 1
ATOM 1463 N N . SER A 1 182 ? 8.819 -1.426 24.130 1.00 66.50 182 SER A N 1
ATOM 1464 C CA . SER A 1 182 ? 9.423 -0.104 24.372 1.00 66.50 182 SER A CA 1
ATOM 1465 C C . SER A 1 182 ? 10.039 0.528 23.111 1.00 66.50 182 SER A C 1
ATOM 1467 O O . SER A 1 182 ? 10.582 1.633 23.175 1.00 66.50 182 SER A O 1
ATOM 1469 N N . THR A 1 183 ? 9.997 -0.150 21.957 1.00 67.44 183 THR A N 1
ATOM 1470 C CA . THR A 1 183 ? 10.570 0.366 20.710 1.00 67.44 183 THR A CA 1
ATOM 1471 C C . THR A 1 183 ? 9.597 1.322 20.031 1.00 67.44 183 THR A C 1
ATOM 1473 O O . THR A 1 183 ? 8.494 0.928 19.648 1.00 67.44 183 THR A O 1
ATOM 1476 N N . LYS A 1 184 ? 10.022 2.570 19.815 1.00 68.69 184 LYS A N 1
ATOM 1477 C CA . LYS A 1 184 ? 9.275 3.517 18.975 1.00 68.69 184 LYS A CA 1
ATOM 1478 C C . LYS A 1 184 ? 9.051 2.921 17.575 1.00 68.69 184 LYS A C 1
ATOM 1480 O O . LYS A 1 184 ? 9.951 2.244 17.071 1.00 68.69 184 LYS A O 1
ATOM 1485 N N . PRO A 1 185 ? 7.891 3.178 16.938 1.00 71.44 185 PRO A N 1
ATOM 1486 C CA . PRO A 1 185 ? 7.642 2.721 15.578 1.00 71.44 185 PRO A CA 1
ATOM 1487 C C . PRO A 1 185 ? 8.744 3.244 14.658 1.00 71.44 185 PRO A C 1
ATOM 1489 O O . PRO A 1 185 ? 9.064 4.435 14.674 1.00 71.44 185 PRO A O 1
ATOM 1492 N N . LEU A 1 186 ? 9.335 2.337 13.881 1.00 75.19 186 LEU A N 1
ATOM 1493 C CA . LEU A 1 186 ? 10.409 2.673 12.961 1.00 75.19 186 LEU A CA 1
ATOM 1494 C C . LEU A 1 186 ? 9.887 3.685 11.932 1.00 75.19 186 LEU A C 1
ATOM 1496 O O . LEU A 1 186 ? 8.886 3.449 11.252 1.00 75.19 186 LEU A O 1
ATOM 1500 N N . ARG A 1 187 ? 10.567 4.826 11.863 1.00 85.69 187 ARG A N 1
ATOM 1501 C CA . ARG A 1 187 ? 10.349 5.888 10.886 1.00 85.69 187 ARG A CA 1
ATOM 1502 C C . ARG A 1 187 ? 11.684 6.142 10.210 1.00 85.69 187 ARG A C 1
ATOM 1504 O O . ARG A 1 187 ? 12.640 6.530 10.877 1.00 85.69 187 ARG A O 1
ATOM 1511 N N . LEU A 1 188 ? 11.762 5.849 8.921 1.00 87.19 188 LEU A N 1
ATOM 1512 C CA . LEU A 1 188 ? 12.981 5.992 8.130 1.00 87.19 188 LEU A CA 1
ATOM 1513 C C . LEU A 1 188 ? 12.787 7.119 7.128 1.00 87.19 188 LEU A C 1
ATOM 1515 O O . LEU A 1 188 ? 11.697 7.256 6.579 1.00 87.19 188 LEU A O 1
ATOM 1519 N N . SER A 1 189 ? 13.830 7.909 6.872 1.00 90.31 189 SER A N 1
ATOM 1520 C CA . SER A 1 189 ? 13.741 8.903 5.805 1.00 90.31 189 SER A CA 1
ATOM 1521 C C . SER A 1 189 ? 13.548 8.217 4.456 1.00 90.31 189 SER A C 1
ATOM 1523 O O . SER A 1 189 ? 14.165 7.179 4.183 1.00 90.31 189 SER A O 1
ATOM 1525 N N . LEU A 1 190 ? 12.709 8.815 3.613 1.00 91.44 190 LEU A N 1
ATOM 1526 C CA . LEU A 1 190 ? 12.482 8.370 2.245 1.00 91.44 190 LEU A CA 1
ATOM 1527 C C . LEU A 1 190 ? 13.810 8.274 1.479 1.00 91.44 190 LEU A C 1
ATOM 1529 O O . LEU A 1 190 ? 14.016 7.301 0.769 1.00 91.44 190 LEU A O 1
ATOM 1533 N N . ASP A 1 191 ? 14.753 9.190 1.704 1.00 92.06 191 ASP A N 1
ATOM 1534 C CA . ASP A 1 191 ? 16.103 9.148 1.131 1.00 92.06 191 ASP A CA 1
ATOM 1535 C C . ASP A 1 191 ? 16.850 7.864 1.524 1.00 92.06 191 ASP A C 1
ATOM 1537 O O . ASP A 1 191 ? 17.335 7.139 0.660 1.00 92.06 191 ASP A O 1
ATOM 1541 N N . SER A 1 192 ? 16.867 7.497 2.811 1.00 90.94 192 SER A N 1
ATOM 1542 C CA . SER A 1 192 ? 17.543 6.269 3.265 1.00 90.94 192 SER A CA 1
ATOM 1543 C C . SER A 1 192 ? 16.933 5.008 2.649 1.00 90.94 192 SER A C 1
ATOM 1545 O O . SER A 1 192 ? 17.647 4.054 2.332 1.00 90.94 192 SER A O 1
ATOM 1547 N N . ILE A 1 193 ? 15.605 4.985 2.508 1.00 91.75 193 ILE A N 1
ATOM 1548 C CA . ILE A 1 193 ? 14.885 3.881 1.867 1.00 91.75 193 ILE A CA 1
ATOM 1549 C C . ILE A 1 193 ? 15.198 3.858 0.372 1.00 91.75 193 ILE A C 1
ATOM 1551 O O . ILE A 1 193 ? 15.518 2.797 -0.158 1.00 91.75 193 ILE A O 1
ATOM 1555 N N . TRP A 1 194 ? 15.166 5.016 -0.284 1.00 92.50 194 TRP A N 1
ATOM 1556 C CA . TRP A 1 194 ? 15.414 5.163 -1.710 1.00 92.50 194 TRP A CA 1
ATOM 1557 C C . TRP A 1 194 ? 16.831 4.736 -2.085 1.00 92.50 194 TRP A C 1
ATOM 1559 O O . TRP A 1 194 ? 16.990 3.925 -2.986 1.00 92.50 194 TRP A O 1
ATOM 1569 N N . GLN A 1 195 ? 17.860 5.159 -1.345 1.00 91.94 195 GLN A N 1
ATOM 1570 C CA . GLN A 1 195 ? 19.241 4.717 -1.593 1.00 91.94 195 GLN A CA 1
ATOM 1571 C C . GLN A 1 195 ? 19.387 3.192 -1.500 1.00 91.94 195 GLN A C 1
ATOM 1573 O O . GLN A 1 195 ? 20.068 2.561 -2.309 1.00 91.94 195 GLN A O 1
ATOM 1578 N N . LYS A 1 196 ? 18.709 2.567 -0.531 1.00 90.75 196 LYS A N 1
ATOM 1579 C CA . LYS A 1 196 ? 18.692 1.104 -0.406 1.00 90.75 196 LYS A CA 1
ATOM 1580 C C . LYS A 1 196 ? 17.908 0.437 -1.531 1.00 90.75 196 LYS A C 1
ATOM 1582 O O . LYS A 1 196 ? 18.323 -0.622 -1.991 1.00 90.75 196 LYS A O 1
ATOM 1587 N N . ALA A 1 197 ? 16.816 1.052 -1.975 1.00 91.75 197 ALA A N 1
ATOM 1588 C CA . ALA A 1 197 ? 16.040 0.598 -3.117 1.00 91.75 197 ALA A CA 1
ATOM 1589 C C . ALA A 1 197 ? 16.875 0.651 -4.405 1.00 91.75 197 ALA A C 1
ATOM 1591 O O . ALA A 1 197 ? 16.946 -0.347 -5.113 1.00 91.75 197 ALA A O 1
ATOM 1592 N N . VAL A 1 198 ? 17.597 1.748 -4.657 1.00 91.94 198 VAL A N 1
ATOM 1593 C CA . VAL A 1 198 ? 18.537 1.863 -5.783 1.00 91.94 198 VAL A CA 1
ATOM 1594 C C . VAL A 1 198 ? 19.604 0.774 -5.699 1.00 91.94 198 VAL A C 1
ATOM 1596 O O . VAL A 1 198 ? 19.766 0.025 -6.654 1.00 91.94 198 VAL A O 1
ATOM 1599 N N . ASN A 1 199 ? 20.250 0.580 -4.544 1.00 90.69 199 ASN A N 1
ATOM 1600 C CA . ASN A 1 199 ? 21.252 -0.483 -4.390 1.00 90.69 199 ASN A CA 1
ATOM 1601 C C . ASN A 1 199 ? 20.688 -1.898 -4.601 1.00 90.69 199 ASN A C 1
ATOM 1603 O O . ASN A 1 199 ? 21.391 -2.815 -5.031 1.00 90.69 199 ASN A O 1
ATOM 1607 N N . MET A 1 200 ? 19.418 -2.098 -4.267 1.00 90.00 200 MET A N 1
ATOM 1608 C CA . MET A 1 200 ? 18.727 -3.348 -4.530 1.00 90.00 200 MET A CA 1
ATOM 1609 C C . MET A 1 200 ? 18.480 -3.537 -6.029 1.00 90.00 200 MET A C 1
ATOM 1611 O O . MET A 1 200 ? 18.770 -4.617 -6.537 1.00 90.00 200 MET A O 1
ATOM 1615 N N . VAL A 1 201 ? 18.019 -2.504 -6.745 1.00 90.44 201 VAL A N 1
ATOM 1616 C CA . VAL A 1 201 ? 17.909 -2.532 -8.214 1.00 90.44 201 VAL A CA 1
ATOM 1617 C C . VAL A 1 201 ? 19.265 -2.872 -8.824 1.00 90.44 201 VAL A C 1
ATOM 1619 O O . VAL A 1 201 ? 19.350 -3.805 -9.615 1.00 90.44 201 VAL A O 1
ATOM 1622 N N . GLU A 1 202 ? 20.333 -2.227 -8.360 1.00 90.38 202 GLU A N 1
ATOM 1623 C CA . GLU A 1 202 ? 21.696 -2.471 -8.831 1.00 90.38 202 GLU A CA 1
ATOM 1624 C C . GLU A 1 202 ? 22.113 -3.936 -8.732 1.00 90.38 202 GLU A C 1
ATOM 1626 O O . GLU A 1 202 ? 22.606 -4.520 -9.697 1.00 90.38 202 GLU A O 1
ATOM 1631 N N . LYS A 1 203 ? 21.882 -4.550 -7.571 1.00 87.56 203 LYS A N 1
ATOM 1632 C CA . LYS A 1 203 ? 22.243 -5.948 -7.322 1.00 87.56 203 LYS A CA 1
ATOM 1633 C C . LYS A 1 203 ? 21.357 -6.940 -8.064 1.00 87.56 203 LYS A C 1
ATOM 1635 O O . LYS A 1 203 ? 21.840 -8.005 -8.434 1.00 87.56 203 LYS A O 1
ATOM 1640 N N . LEU A 1 204 ? 20.071 -6.628 -8.225 1.00 87.81 204 LEU A N 1
ATOM 1641 C CA . LEU A 1 204 ? 19.105 -7.538 -8.841 1.00 87.81 204 LEU A CA 1
ATOM 1642 C C . LEU A 1 204 ? 19.139 -7.484 -10.369 1.00 87.81 204 LEU A C 1
ATOM 1644 O O . LEU A 1 204 ? 18.895 -8.505 -11.006 1.00 87.81 204 LEU A O 1
ATOM 1648 N N . THR A 1 205 ? 19.408 -6.316 -10.952 1.00 85.38 205 THR A N 1
ATOM 1649 C CA . THR A 1 205 ? 19.246 -6.092 -12.396 1.00 85.38 205 THR A CA 1
ATOM 1650 C C . THR A 1 205 ? 20.541 -5.711 -13.105 1.00 85.38 205 THR A C 1
ATOM 1652 O O . THR A 1 205 ? 20.627 -5.869 -14.319 1.00 85.38 205 THR A O 1
ATOM 1655 N N . GLY A 1 206 ? 21.555 -5.221 -12.384 1.00 85.50 206 GLY A N 1
ATOM 1656 C CA . GLY A 1 206 ? 22.763 -4.655 -12.989 1.00 85.50 206 GLY A CA 1
ATOM 1657 C C . GLY A 1 206 ? 22.594 -3.221 -13.508 1.00 85.50 206 GLY A C 1
ATOM 1658 O O . GLY A 1 206 ? 23.505 -2.709 -14.163 1.00 85.50 206 GLY A O 1
ATOM 1659 N N . PHE A 1 207 ? 21.468 -2.565 -13.204 1.00 88.62 207 PHE A N 1
ATOM 1660 C CA . PHE A 1 207 ? 21.188 -1.169 -13.547 1.00 88.62 207 PHE A CA 1
ATOM 1661 C C . PHE A 1 207 ? 21.077 -0.288 -12.300 1.00 88.62 207 PHE A C 1
ATOM 1663 O O . PHE A 1 207 ? 20.652 -0.740 -11.244 1.00 88.62 207 PHE A O 1
ATOM 1670 N N . THR A 1 208 ? 21.398 0.993 -12.434 1.00 90.56 208 THR A N 1
ATOM 1671 C CA . THR A 1 208 ? 21.264 2.007 -11.386 1.00 90.56 208 THR A CA 1
ATOM 1672 C C . THR A 1 208 ? 20.324 3.125 -11.827 1.00 90.56 208 THR A C 1
ATOM 1674 O O . THR A 1 208 ? 20.186 3.403 -13.019 1.00 90.56 208 THR A O 1
ATOM 1677 N N . LEU A 1 209 ? 19.662 3.762 -10.863 1.00 90.38 209 LEU A N 1
ATOM 1678 C CA . LEU A 1 209 ? 18.785 4.907 -11.093 1.00 90.38 209 LEU A CA 1
ATOM 1679 C C . LEU A 1 209 ? 19.568 6.197 -10.840 1.00 90.38 209 LEU A C 1
ATOM 1681 O O . LEU A 1 209 ? 19.886 6.532 -9.700 1.00 90.38 209 LEU A O 1
ATOM 1685 N N . VAL A 1 210 ? 19.847 6.939 -11.907 1.00 89.94 210 VAL A N 1
ATOM 1686 C CA . VAL A 1 210 ? 20.623 8.180 -11.878 1.00 89.94 210 VAL A CA 1
ATOM 1687 C C . VAL A 1 210 ? 19.671 9.378 -11.870 1.00 89.94 210 VAL A C 1
ATOM 1689 O O . VAL A 1 210 ? 18.848 9.490 -12.777 1.00 89.94 210 VAL A O 1
ATOM 1692 N N . PRO A 1 211 ? 19.739 10.287 -10.882 1.00 89.62 211 PRO A N 1
ATOM 1693 C CA . PRO A 1 211 ? 18.906 11.487 -10.873 1.00 89.62 211 PRO A CA 1
ATOM 1694 C C . PRO A 1 211 ? 19.307 12.447 -12.002 1.00 89.62 211 PRO A C 1
ATOM 1696 O O . PRO A 1 211 ? 20.490 12.730 -12.193 1.00 89.62 211 PRO A O 1
ATOM 1699 N N . VAL A 1 212 ? 18.323 12.990 -12.724 1.00 89.12 212 VAL A N 1
ATOM 1700 C CA . VAL A 1 212 ? 18.537 13.917 -13.849 1.00 89.12 212 VAL A CA 1
ATOM 1701 C C . VAL A 1 212 ? 17.590 15.113 -13.727 1.00 89.12 212 VAL A C 1
ATOM 1703 O O . VAL A 1 212 ? 16.406 14.921 -13.452 1.00 89.12 212 VAL A O 1
ATOM 1706 N N . PRO A 1 213 ? 18.052 16.360 -13.939 1.00 87.06 213 PRO A N 1
ATOM 1707 C CA . PRO A 1 213 ? 17.164 17.517 -13.899 1.00 87.06 213 PRO A CA 1
ATOM 1708 C C . PRO A 1 213 ? 16.115 17.461 -15.032 1.00 87.06 213 PRO A C 1
ATOM 1710 O O . PRO A 1 213 ? 16.470 17.216 -16.195 1.00 87.06 213 PRO A O 1
ATOM 1713 N N . PRO A 1 214 ? 14.826 17.700 -14.728 1.00 85.69 214 PRO A N 1
ATOM 1714 C CA . PRO A 1 214 ? 13.783 17.767 -15.747 1.00 85.69 214 PRO A CA 1
ATOM 1715 C C . PRO A 1 214 ? 13.921 19.029 -16.616 1.00 85.69 214 PRO A C 1
ATOM 1717 O O . PRO A 1 214 ? 14.426 20.059 -16.167 1.00 85.69 214 PRO A O 1
ATOM 1720 N N . LEU A 1 215 ? 13.457 18.966 -17.868 1.00 86.19 215 LEU A N 1
ATOM 1721 C CA . LEU A 1 215 ? 13.303 20.148 -18.726 1.00 86.19 215 LEU A CA 1
ATOM 1722 C C . LEU A 1 215 ? 12.114 21.005 -18.281 1.00 86.19 215 LEU A C 1
ATOM 1724 O O . LEU A 1 215 ? 11.174 20.495 -17.663 1.00 86.19 215 LEU A O 1
ATOM 1728 N N . PRO A 1 216 ? 12.094 22.294 -18.668 1.00 85.00 216 PRO A N 1
ATOM 1729 C CA . PRO A 1 216 ? 10.908 23.128 -18.519 1.00 85.00 216 PRO A CA 1
ATOM 1730 C C . PRO A 1 216 ? 9.666 22.455 -19.125 1.00 85.00 216 PRO A C 1
ATOM 1732 O O . PRO A 1 216 ? 9.650 22.128 -20.310 1.00 85.00 216 PRO A O 1
ATOM 1735 N N . GLY A 1 217 ? 8.635 22.243 -18.304 1.00 86.44 217 GLY A N 1
ATOM 1736 C CA . GLY A 1 217 ? 7.374 21.607 -18.708 1.00 86.44 217 GLY A CA 1
ATOM 1737 C C . GLY A 1 217 ? 7.380 20.072 -18.747 1.00 86.44 217 GLY A C 1
ATOM 1738 O O . GLY A 1 217 ? 6.354 19.489 -19.079 1.00 86.44 217 GLY A O 1
ATOM 1739 N N . GLU A 1 218 ? 8.492 19.409 -18.403 1.00 85.94 218 GLU A N 1
ATOM 1740 C CA . GLU A 1 218 ? 8.581 17.936 -18.381 1.00 85.94 218 GLU A CA 1
ATOM 1741 C C . GLU A 1 218 ? 7.848 17.320 -17.175 1.00 85.94 218 GLU A C 1
ATOM 1743 O O . GLU A 1 218 ? 7.345 16.202 -17.263 1.00 85.94 218 GLU A O 1
ATOM 1748 N N . THR A 1 219 ? 7.754 18.045 -16.056 1.00 87.25 219 THR A N 1
ATOM 1749 C CA . THR A 1 219 ? 7.064 17.596 -14.839 1.00 87.25 219 THR A CA 1
ATOM 1750 C C . THR A 1 219 ? 5.756 18.349 -14.613 1.00 87.25 219 THR A C 1
ATOM 1752 O O . THR A 1 219 ? 5.647 19.546 -14.874 1.00 87.25 219 THR A O 1
ATOM 1755 N N . TRP A 1 220 ? 4.748 17.647 -14.087 1.00 88.56 220 TRP A N 1
ATOM 1756 C CA . TRP A 1 220 ? 3.445 18.239 -13.749 1.00 88.56 220 TRP A CA 1
ATOM 1757 C C . TRP A 1 220 ? 3.442 18.975 -12.402 1.00 88.56 220 TRP A C 1
ATOM 1759 O O . TRP A 1 220 ? 2.519 19.736 -12.120 1.00 88.56 220 TRP A O 1
ATOM 1769 N N . HIS A 1 221 ? 4.449 18.746 -11.555 1.00 87.75 221 HIS A N 1
ATOM 1770 C CA . HIS A 1 221 ? 4.580 19.374 -10.244 1.00 87.75 221 HIS A CA 1
ATOM 1771 C C . HIS A 1 221 ? 6.059 19.534 -9.864 1.00 87.75 221 HIS A C 1
ATOM 1773 O O . HIS A 1 221 ? 6.902 18.737 -10.279 1.00 87.75 221 HIS A O 1
ATOM 1779 N N . TRP A 1 222 ? 6.383 20.559 -9.067 1.00 87.38 222 TRP A N 1
ATOM 1780 C CA . TRP A 1 222 ? 7.767 20.881 -8.691 1.00 87.38 222 TRP A CA 1
ATOM 1781 C C . TRP A 1 222 ? 8.425 19.791 -7.836 1.00 87.38 222 TRP A C 1
ATOM 1783 O O . TRP A 1 222 ? 9.636 19.623 -7.893 1.00 87.38 222 TRP A O 1
ATOM 1793 N N . SER A 1 223 ? 7.632 19.020 -7.084 1.00 87.00 223 SER A N 1
ATOM 1794 C CA . SER A 1 223 ? 8.121 17.925 -6.235 1.00 87.00 223 SER A CA 1
ATOM 1795 C C . SER A 1 223 ? 8.445 16.636 -6.999 1.00 87.00 223 SER A C 1
ATOM 1797 O O . SER A 1 223 ? 8.830 15.645 -6.381 1.00 87.00 223 SER A O 1
ATOM 1799 N N . VAL A 1 224 ? 8.232 16.600 -8.318 1.00 89.88 224 VAL A N 1
ATOM 1800 C CA . VAL A 1 224 ? 8.503 15.414 -9.136 1.00 89.88 224 VAL A CA 1
ATOM 1801 C C . VAL A 1 224 ? 9.991 15.359 -9.454 1.00 89.88 224 VAL A C 1
ATOM 1803 O O . VAL A 1 224 ? 10.538 16.257 -10.094 1.00 89.88 224 VAL A O 1
ATOM 1806 N N . LEU A 1 225 ? 10.633 14.272 -9.035 1.00 90.44 225 LEU A N 1
ATOM 1807 C CA . LEU A 1 225 ? 12.024 13.976 -9.353 1.00 90.44 225 LEU A CA 1
ATOM 1808 C C . LEU A 1 225 ? 12.100 13.045 -10.563 1.00 90.44 225 LEU A C 1
ATOM 1810 O O . LEU A 1 225 ? 11.303 12.117 -10.699 1.00 90.44 225 LEU A O 1
ATOM 1814 N N . LYS A 1 226 ? 13.081 13.287 -11.435 1.00 90.31 226 LYS A N 1
ATOM 1815 C CA . LYS A 1 226 ? 13.335 12.470 -12.621 1.00 90.31 226 LYS A CA 1
ATOM 1816 C C . LYS A 1 226 ? 14.595 11.630 -12.417 1.00 90.31 226 LYS A C 1
ATOM 1818 O O . LYS A 1 226 ? 15.632 12.143 -12.000 1.00 90.31 226 LYS A O 1
ATOM 1823 N N . TYR A 1 227 ? 14.492 10.351 -12.767 1.00 90.75 227 TYR A N 1
ATOM 1824 C CA . TYR A 1 227 ? 15.595 9.397 -12.767 1.00 90.75 227 TYR A CA 1
ATOM 1825 C C . TYR A 1 227 ? 15.710 8.731 -14.139 1.00 90.75 227 TYR A C 1
ATOM 1827 O O . TYR A 1 227 ? 14.701 8.499 -14.806 1.00 90.75 227 TYR A O 1
ATOM 1835 N N . GLU A 1 228 ? 16.932 8.410 -14.543 1.00 88.81 228 GLU A N 1
ATOM 1836 C CA . GLU A 1 228 ? 17.240 7.584 -15.708 1.00 88.81 228 GLU A CA 1
ATOM 1837 C C . GLU A 1 228 ? 17.850 6.256 -15.260 1.00 88.81 228 GLU A C 1
ATOM 1839 O O . GLU A 1 228 ? 18.567 6.199 -14.264 1.00 88.81 228 GLU A O 1
ATOM 1844 N N . LEU A 1 229 ? 17.567 5.180 -15.991 1.00 87.50 229 LEU A N 1
ATOM 1845 C CA . LEU A 1 229 ? 18.084 3.849 -15.686 1.00 87.50 229 LEU A CA 1
ATOM 1846 C C . LEU A 1 229 ? 19.343 3.581 -16.520 1.00 87.50 229 LEU A C 1
ATOM 1848 O O . LEU A 1 229 ? 19.277 3.577 -17.748 1.00 87.50 229 LEU A O 1
ATOM 1852 N N . HIS A 1 230 ? 20.495 3.409 -15.874 1.00 84.31 230 HIS A N 1
ATOM 1853 C CA . HIS A 1 230 ? 21.800 3.256 -16.534 1.00 84.31 230 HIS A CA 1
ATOM 1854 C C . HIS A 1 230 ? 22.454 1.919 -16.134 1.00 84.31 230 HIS A C 1
ATOM 1856 O O . HIS A 1 230 ? 22.344 1.526 -14.975 1.00 84.31 230 HIS A O 1
ATOM 1862 N N . PRO A 1 231 ? 23.146 1.198 -17.034 1.00 82.56 231 PRO A N 1
ATOM 1863 C CA . PRO A 1 231 ? 23.869 -0.025 -16.673 1.00 82.56 231 PRO A CA 1
ATOM 1864 C C . PRO A 1 231 ? 25.113 0.281 -15.814 1.00 82.56 231 PRO A C 1
ATOM 1866 O O . PRO A 1 231 ? 25.817 1.260 -16.051 1.00 82.56 231 PRO A O 1
ATOM 1869 N N . ILE A 1 232 ? 25.420 -0.574 -14.831 1.00 78.88 232 ILE A N 1
ATOM 1870 C CA . ILE A 1 232 ? 26.538 -0.373 -13.878 1.00 78.88 232 ILE A CA 1
ATOM 1871 C C . ILE A 1 232 ? 27.899 -0.773 -14.477 1.00 78.88 232 ILE A C 1
ATOM 1873 O O . ILE A 1 232 ? 28.947 -0.304 -14.032 1.00 78.88 232 ILE A O 1
ATOM 1877 N N . GLY A 1 233 ? 27.906 -1.640 -15.493 1.00 64.62 233 GLY A N 1
ATOM 1878 C CA . GLY A 1 233 ? 29.115 -2.132 -16.158 1.00 64.62 233 GLY A CA 1
ATOM 1879 C C . GLY A 1 233 ? 29.121 -1.863 -17.663 1.00 64.62 233 GLY A C 1
ATOM 1880 O O . GLY A 1 233 ? 28.072 -1.847 -18.307 1.00 64.62 233 GLY A O 1
ATOM 1881 N N . ARG A 1 234 ? 30.323 -1.711 -18.242 1.00 46.62 234 ARG A N 1
ATOM 1882 C CA . ARG A 1 234 ? 30.528 -1.776 -19.699 1.00 46.62 234 ARG A CA 1
ATOM 1883 C C . ARG A 1 234 ? 30.290 -3.219 -20.145 1.00 46.62 234 ARG A C 1
ATOM 1885 O O . ARG A 1 234 ? 31.148 -4.067 -19.927 1.00 46.62 234 ARG A O 1
ATOM 1892 N N . GLY A 1 235 ? 29.114 -3.506 -20.688 1.00 43.53 235 GLY A N 1
ATOM 1893 C CA . GLY A 1 235 ? 28.758 -4.861 -21.120 1.00 43.53 235 GLY A CA 1
ATOM 1894 C C . GLY A 1 235 ? 27.291 -5.060 -21.488 1.00 43.53 235 GLY A C 1
ATOM 1895 O O . GLY A 1 235 ? 26.962 -6.066 -22.104 1.00 43.53 235 GLY A O 1
ATOM 1896 N N . TRP A 1 236 ? 26.414 -4.103 -21.181 1.00 44.78 236 TRP A N 1
ATOM 1897 C CA . TRP A 1 236 ? 25.116 -4.012 -21.847 1.00 44.78 236 TRP A CA 1
ATOM 1898 C C . TRP A 1 236 ? 25.287 -3.189 -23.129 1.00 44.78 236 TRP A C 1
ATOM 1900 O O . TRP A 1 236 ? 25.029 -1.993 -23.154 1.00 44.78 236 TRP A O 1
ATOM 1910 N N . GLU A 1 237 ? 25.790 -3.828 -24.187 1.00 44.44 237 GLU A N 1
ATOM 1911 C CA . GLU A 1 237 ? 25.824 -3.283 -25.557 1.00 44.44 237 GLU A CA 1
ATOM 1912 C C . GLU A 1 237 ? 24.476 -3.498 -26.275 1.00 44.44 237 GLU A C 1
ATOM 1914 O O . GLU A 1 237 ? 24.425 -3.852 -27.447 1.00 44.44 237 GLU A O 1
ATOM 1919 N N . ILE A 1 238 ? 23.365 -3.314 -25.557 1.00 43.03 238 ILE A N 1
ATOM 1920 C CA . ILE A 1 238 ? 22.018 -3.258 -26.137 1.00 43.03 238 ILE A CA 1
ATOM 1921 C C . ILE A 1 238 ? 21.366 -2.007 -25.546 1.00 43.03 238 ILE A C 1
ATOM 1923 O O . ILE A 1 238 ? 20.865 -2.045 -24.423 1.00 43.03 238 ILE A O 1
ATOM 1927 N N . GLY A 1 239 ? 21.435 -0.893 -26.276 1.00 43.66 239 GLY A N 1
ATOM 1928 C CA . GLY A 1 239 ? 20.909 0.404 -25.859 1.00 43.66 239 GLY A CA 1
ATOM 1929 C C . GLY A 1 239 ? 21.865 1.193 -24.971 1.00 43.66 239 GLY A C 1
ATOM 1930 O O . GLY A 1 239 ? 22.076 0.859 -23.809 1.00 43.66 239 GLY A O 1
ATOM 1931 N N . GLY A 1 240 ? 22.423 2.281 -25.514 1.00 38.12 240 GLY A N 1
ATOM 1932 C CA . GLY A 1 240 ? 23.168 3.293 -24.756 1.00 38.12 240 GLY A CA 1
ATOM 1933 C C . GLY A 1 240 ? 22.347 3.926 -23.613 1.00 38.12 240 GLY A C 1
ATOM 1934 O O . GLY A 1 240 ? 21.225 3.495 -23.344 1.00 38.12 240 GLY A O 1
ATOM 1935 N N . PRO A 1 241 ? 22.865 4.960 -22.916 1.00 40.72 241 PRO A N 1
ATOM 1936 C CA . PRO A 1 241 ? 22.097 5.643 -21.873 1.00 40.72 241 PRO A CA 1
ATOM 1937 C C . PRO A 1 241 ? 20.717 6.006 -22.429 1.00 40.72 241 PRO A C 1
ATOM 1939 O O . PRO A 1 241 ? 20.650 6.641 -23.483 1.00 40.72 241 PRO A O 1
ATOM 1942 N N . LEU A 1 242 ? 19.643 5.575 -21.750 1.00 43.19 242 LEU A N 1
ATOM 1943 C CA . LEU A 1 242 ? 18.233 5.853 -22.071 1.00 43.19 242 LEU A CA 1
ATOM 1944 C C . LEU A 1 242 ? 17.959 7.363 -21.951 1.00 43.19 242 LEU A C 1
ATOM 1946 O O . LEU A 1 242 ? 17.221 7.836 -21.093 1.00 43.19 242 LEU A O 1
ATOM 1950 N N . THR A 1 243 ? 18.614 8.141 -22.800 1.00 35.47 243 THR A N 1
ATOM 1951 C CA . THR A 1 243 ? 18.593 9.591 -22.831 1.00 35.47 243 THR A CA 1
ATOM 1952 C C . THR A 1 243 ? 17.753 10.012 -24.023 1.00 35.47 243 THR A C 1
ATOM 1954 O O . THR A 1 243 ? 18.138 9.881 -25.178 1.00 35.47 243 THR A O 1
ATOM 1957 N N . ARG A 1 244 ? 16.567 10.520 -23.685 1.00 35.12 244 ARG A N 1
ATOM 1958 C CA . ARG A 1 244 ? 15.701 11.392 -24.489 1.00 35.12 244 ARG A CA 1
ATOM 1959 C C . ARG A 1 244 ? 15.516 11.031 -25.968 1.00 35.12 244 ARG A C 1
ATOM 1961 O O . ARG A 1 244 ? 16.032 11.697 -26.855 1.00 35.12 244 ARG A O 1
ATOM 1968 N N . ALA A 1 245 ? 14.540 10.166 -26.198 1.00 32.19 245 ALA A N 1
ATOM 1969 C CA . ALA A 1 245 ? 13.377 10.482 -27.024 1.00 32.19 245 ALA A CA 1
ATOM 1970 C C . ALA A 1 245 ? 12.276 9.471 -26.684 1.00 32.19 245 ALA A C 1
ATOM 1972 O O . ALA A 1 245 ? 12.566 8.312 -26.398 1.00 32.19 245 ALA A O 1
ATOM 1973 N N . CYS A 1 246 ? 11.002 9.872 -26.731 1.00 46.38 246 CYS A N 1
ATOM 1974 C CA . CYS A 1 246 ? 9.890 8.913 -26.643 1.00 46.38 246 CYS A CA 1
ATOM 1975 C C . CYS A 1 246 ? 9.934 7.878 -27.780 1.00 46.38 246 CYS A C 1
ATOM 1977 O O . CYS A 1 246 ? 9.174 6.922 -27.734 1.00 46.38 246 CYS A O 1
ATOM 1979 N N . VAL A 1 247 ? 10.825 8.050 -28.763 1.00 48.59 247 VAL A N 1
ATOM 1980 C CA . VAL A 1 247 ? 11.192 7.074 -29.780 1.00 48.59 247 VAL A CA 1
ATOM 1981 C C . VAL A 1 247 ? 12.686 7.237 -30.111 1.00 48.59 247 VAL A C 1
ATOM 1983 O O . VAL A 1 247 ? 13.072 8.299 -30.587 1.00 48.59 247 VAL A O 1
ATOM 1986 N N . VAL A 1 248 ? 13.522 6.234 -29.852 1.00 54.81 248 VAL A N 1
ATOM 1987 C CA . VAL A 1 248 ? 14.936 6.190 -30.264 1.00 54.81 248 VAL A CA 1
ATOM 1988 C C . VAL A 1 248 ? 15.036 5.344 -31.526 1.00 54.81 248 VAL A C 1
ATOM 1990 O O . VAL A 1 248 ? 14.493 4.245 -31.567 1.00 54.81 248 VAL A O 1
ATOM 1993 N N . GLU A 1 249 ? 15.705 5.845 -32.561 1.00 51.25 249 GLU A N 1
ATOM 1994 C CA . GLU A 1 249 ? 16.068 5.025 -33.715 1.00 51.25 249 GLU A CA 1
ATOM 1995 C C . GLU A 1 249 ? 17.371 4.289 -33.392 1.00 51.25 249 GLU A C 1
ATOM 1997 O O . GLU A 1 249 ? 18.439 4.894 -33.318 1.00 51.25 249 GLU A O 1
ATOM 2002 N N . GLU A 1 250 ? 17.271 2.987 -33.142 1.00 59.53 250 GLU A N 1
ATOM 2003 C CA . GLU A 1 250 ? 18.410 2.115 -32.863 1.00 59.53 250 GLU A CA 1
ATOM 2004 C C . GLU A 1 250 ? 18.527 1.114 -34.013 1.00 59.53 250 GLU A C 1
ATOM 2006 O O . GLU A 1 250 ? 17.570 0.404 -34.316 1.00 59.53 250 GLU A O 1
ATOM 2011 N N . GLU A 1 251 ? 19.666 1.120 -34.713 1.00 65.25 251 GLU A N 1
ATOM 2012 C CA . GLU A 1 251 ? 19.914 0.264 -35.889 1.00 65.25 251 GLU A CA 1
ATOM 2013 C C . GLU A 1 251 ? 18.837 0.370 -36.999 1.00 65.25 251 GLU A C 1
ATOM 2015 O O . GLU A 1 251 ? 18.573 -0.585 -37.725 1.00 65.25 251 GLU A O 1
ATOM 2020 N N . GLY A 1 252 ? 18.206 1.543 -37.152 1.00 65.19 252 GLY A N 1
ATOM 2021 C CA . GLY A 1 252 ? 17.141 1.782 -38.140 1.00 65.19 252 GLY A CA 1
ATOM 2022 C C . GLY A 1 252 ? 15.736 1.369 -37.682 1.00 65.19 252 GLY A C 1
ATOM 2023 O O . GLY A 1 252 ? 14.799 1.378 -38.483 1.00 65.19 252 GLY A O 1
ATOM 2024 N N . VAL A 1 253 ? 15.566 1.007 -36.404 1.00 63.25 253 VAL A N 1
ATOM 2025 C CA . VAL A 1 253 ? 14.272 0.651 -35.807 1.00 63.25 253 VAL A CA 1
ATOM 2026 C C . VAL A 1 253 ? 13.859 1.693 -34.772 1.00 63.25 253 VAL A C 1
ATOM 2028 O O . VAL A 1 253 ? 14.570 1.954 -33.805 1.00 63.25 253 VAL A O 1
ATOM 2031 N N . LEU A 1 254 ? 12.665 2.259 -34.951 1.00 61.47 254 LEU A N 1
ATOM 2032 C CA . LEU A 1 254 ? 12.033 3.167 -33.995 1.00 61.47 254 LEU A CA 1
ATOM 2033 C C . LEU A 1 254 ? 11.581 2.394 -32.744 1.00 61.47 254 LEU A C 1
ATOM 2035 O O . LEU A 1 254 ? 10.645 1.596 -32.802 1.00 61.47 254 LEU A O 1
ATOM 2039 N N . ARG A 1 255 ? 12.216 2.653 -31.600 1.00 63.62 255 ARG A N 1
ATOM 2040 C CA . ARG A 1 255 ? 11.892 2.055 -30.297 1.00 63.62 255 ARG A CA 1
ATOM 2041 C C . ARG A 1 255 ? 11.331 3.091 -29.344 1.00 63.62 255 ARG A C 1
ATOM 2043 O O . ARG A 1 255 ? 11.979 4.094 -29.081 1.00 63.62 255 ARG A O 1
ATOM 2050 N N . GLN A 1 256 ? 10.154 2.846 -28.774 1.00 65.88 256 GLN A N 1
ATOM 2051 C CA . GLN A 1 256 ? 9.627 3.713 -27.723 1.00 65.88 256 GLN A CA 1
ATOM 2052 C C . GLN A 1 256 ? 10.409 3.517 -26.420 1.00 65.88 256 GLN A C 1
ATOM 2054 O O . GLN A 1 256 ? 10.468 2.406 -25.898 1.00 65.88 256 GLN A O 1
ATOM 2059 N N . THR A 1 257 ? 10.957 4.600 -25.868 1.00 68.19 257 THR A N 1
ATOM 2060 C CA . THR A 1 257 ? 11.597 4.557 -24.547 1.00 68.19 257 THR A CA 1
ATOM 2061 C C . THR A 1 257 ? 10.520 4.376 -23.475 1.00 68.19 257 THR A C 1
ATOM 2063 O O . THR A 1 257 ? 9.597 5.199 -23.413 1.00 68.19 257 THR A O 1
ATOM 2066 N N . PRO A 1 258 ? 10.591 3.331 -22.631 1.00 75.69 258 PRO A N 1
ATOM 2067 C CA . PRO A 1 258 ? 9.623 3.148 -21.562 1.00 75.69 258 PRO A CA 1
ATOM 2068 C C . PRO A 1 258 ? 9.767 4.275 -20.534 1.00 75.69 258 PRO A C 1
ATOM 2070 O O . PRO A 1 258 ? 10.868 4.618 -20.108 1.00 75.69 258 PRO A O 1
ATOM 2073 N N . ALA A 1 259 ? 8.638 4.848 -20.124 1.00 81.00 259 ALA A N 1
ATOM 2074 C CA . ALA A 1 259 ? 8.566 5.849 -19.067 1.00 81.00 259 ALA A CA 1
ATOM 2075 C C . ALA A 1 259 ? 7.501 5.421 -18.057 1.00 81.00 259 ALA A C 1
ATOM 2077 O O . ALA A 1 259 ? 6.393 5.043 -18.440 1.00 81.00 259 ALA A O 1
ATOM 2078 N N . CYS A 1 260 ? 7.844 5.473 -16.772 1.00 85.94 260 CYS A N 1
ATOM 2079 C CA . CYS A 1 260 ? 6.953 5.115 -15.672 1.00 85.94 260 CYS A CA 1
ATOM 2080 C C . CYS A 1 260 ? 6.932 6.248 -14.643 1.00 85.94 260 CYS A C 1
ATOM 2082 O O . CYS A 1 260 ? 7.960 6.872 -14.385 1.00 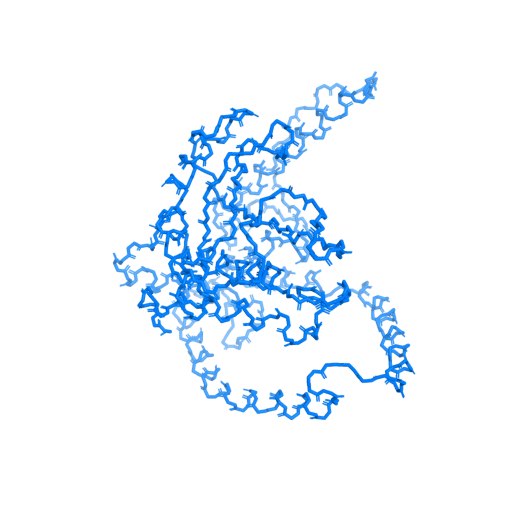85.94 260 CYS A O 1
ATOM 2084 N N . ALA A 1 261 ? 5.768 6.492 -14.044 1.00 88.38 261 ALA A N 1
ATOM 2085 C CA . ALA A 1 261 ? 5.613 7.417 -12.931 1.00 88.38 261 ALA A CA 1
ATOM 2086 C C . ALA A 1 261 ? 5.361 6.619 -11.651 1.00 88.38 261 ALA A C 1
ATOM 2088 O O . ALA A 1 261 ? 4.395 5.865 -11.575 1.00 88.38 261 ALA A O 1
ATOM 2089 N N . LEU A 1 262 ? 6.225 6.805 -10.654 1.00 90.06 262 LEU A N 1
ATOM 2090 C CA . LEU A 1 262 ? 6.033 6.276 -9.310 1.00 90.06 262 LEU A CA 1
ATOM 2091 C C . LEU A 1 262 ? 5.347 7.352 -8.469 1.00 90.06 262 LEU A C 1
ATOM 2093 O O . LEU A 1 262 ? 5.959 8.373 -8.154 1.00 90.06 262 LEU A O 1
ATOM 2097 N N . ILE A 1 263 ? 4.072 7.149 -8.148 1.00 87.25 263 ILE A N 1
ATOM 2098 C CA . ILE A 1 263 ? 3.278 8.112 -7.382 1.00 87.25 263 ILE A CA 1
ATOM 2099 C C . ILE A 1 263 ? 3.031 7.527 -6.002 1.00 87.25 263 ILE A C 1
ATOM 2101 O O . ILE A 1 263 ? 2.408 6.479 -5.872 1.00 87.25 263 ILE A O 1
ATOM 2105 N N . ALA A 1 264 ? 3.496 8.230 -4.975 1.00 82.31 264 ALA A N 1
ATOM 2106 C CA . ALA A 1 264 ? 3.258 7.863 -3.592 1.00 82.31 264 ALA A CA 1
ATOM 2107 C C . ALA A 1 264 ? 2.540 8.998 -2.861 1.00 82.31 264 ALA A C 1
ATOM 2109 O O . ALA A 1 264 ? 2.881 10.169 -3.028 1.00 82.31 264 ALA A O 1
ATOM 2110 N N . ASN A 1 265 ? 1.552 8.639 -2.045 1.00 83.19 265 ASN A N 1
ATOM 2111 C CA . ASN A 1 265 ? 0.769 9.579 -1.248 1.00 83.19 265 ASN A CA 1
ATOM 2112 C C . ASN A 1 265 ? 1.211 9.528 0.220 1.00 83.19 265 ASN A C 1
ATOM 2114 O O . ASN A 1 265 ? 0.466 9.068 1.082 1.00 83.19 265 ASN A O 1
ATOM 2118 N N . PHE A 1 266 ? 2.458 9.921 0.473 1.00 85.81 266 PHE A N 1
ATOM 2119 C CA . PHE A 1 266 ? 3.008 9.998 1.825 1.00 85.81 266 PHE A CA 1
ATOM 2120 C C . PHE A 1 266 ? 2.670 11.335 2.476 1.00 85.81 266 PHE A C 1
ATOM 2122 O O . PHE A 1 266 ? 2.587 12.356 1.788 1.00 85.81 266 PHE A O 1
ATOM 2129 N N . ASP A 1 267 ? 2.549 11.341 3.803 1.00 79.75 267 ASP A N 1
ATOM 2130 C CA . ASP A 1 267 ? 2.350 12.577 4.556 1.00 79.75 267 ASP A CA 1
ATOM 2131 C C . ASP A 1 267 ? 3.531 13.538 4.314 1.00 79.75 267 ASP A C 1
ATOM 2133 O O . ASP A 1 267 ? 4.692 13.198 4.599 1.00 79.75 267 ASP A O 1
ATOM 2137 N N . PRO A 1 268 ? 3.281 14.745 3.774 1.00 76.75 268 PRO A N 1
ATOM 2138 C CA . PRO A 1 268 ? 4.348 15.691 3.520 1.00 76.75 268 PRO A CA 1
ATOM 2139 C C . PRO A 1 268 ? 4.884 16.262 4.845 1.00 76.75 268 PRO A C 1
ATOM 2141 O O . PRO A 1 268 ? 4.142 16.413 5.819 1.00 76.75 268 PRO A O 1
ATOM 2144 N N . PRO A 1 269 ? 6.164 16.667 4.899 1.00 81.12 269 PRO A N 1
ATOM 2145 C CA . PRO A 1 269 ? 6.705 17.390 6.045 1.00 81.12 269 PRO A CA 1
ATOM 2146 C C . PRO A 1 269 ? 5.891 18.657 6.340 1.00 81.12 269 PRO A C 1
ATOM 2148 O O . PRO A 1 269 ? 5.492 19.371 5.416 1.00 81.12 269 PRO A O 1
ATOM 2151 N N . SER A 1 270 ? 5.721 19.013 7.620 1.00 78.56 270 SER A N 1
ATOM 2152 C CA . SER A 1 270 ? 4.875 20.144 8.048 1.00 78.56 270 SER A CA 1
ATOM 2153 C C . SER A 1 270 ? 5.195 21.476 7.357 1.00 78.56 270 SER A C 1
ATOM 2155 O O . SER A 1 270 ? 4.308 22.309 7.194 1.00 78.56 270 SER A O 1
ATOM 2157 N N . ARG A 1 271 ? 6.447 21.686 6.926 1.00 77.06 271 ARG A N 1
ATOM 2158 C CA . ARG A 1 271 ? 6.876 22.908 6.225 1.00 77.06 271 ARG A CA 1
ATOM 2159 C C . ARG A 1 271 ? 6.279 23.056 4.814 1.00 77.06 271 ARG A C 1
ATOM 2161 O O . ARG A 1 271 ? 6.227 24.170 4.310 1.00 77.06 271 ARG A O 1
ATOM 2168 N N . ILE A 1 272 ? 5.830 21.962 4.191 1.00 73.31 272 ILE A N 1
ATOM 2169 C CA . ILE A 1 272 ? 5.387 21.921 2.783 1.00 73.31 272 ILE A CA 1
ATOM 2170 C C . ILE A 1 272 ? 3.865 21.959 2.652 1.00 73.31 272 ILE A C 1
ATOM 2172 O O . ILE A 1 272 ? 3.358 22.308 1.592 1.00 73.31 272 ILE A O 1
ATOM 2176 N N . HIS A 1 273 ? 3.125 21.712 3.737 1.00 67.31 273 HIS A N 1
ATOM 2177 C CA . HIS A 1 273 ? 1.657 21.682 3.735 1.00 67.31 273 HIS A CA 1
ATOM 2178 C C . HIS A 1 273 ? 0.980 22.928 3.126 1.00 67.31 273 HIS A C 1
ATOM 2180 O O . HIS A 1 273 ? -0.156 22.823 2.677 1.00 67.31 273 HIS A O 1
ATOM 2186 N N . ASN A 1 274 ? 1.669 24.077 3.081 1.00 68.69 274 ASN A N 1
ATOM 2187 C CA . ASN A 1 274 ? 1.162 25.339 2.526 1.00 68.69 274 ASN A CA 1
ATOM 2188 C C . ASN A 1 274 ? 1.987 25.877 1.335 1.00 68.69 274 ASN A C 1
ATOM 2190 O O . ASN A 1 274 ? 1.830 27.040 0.965 1.00 68.69 274 ASN A O 1
ATOM 2194 N N . MET A 1 275 ? 2.905 25.091 0.763 1.00 74.50 275 MET A N 1
ATOM 2195 C CA . MET A 1 275 ? 3.737 25.541 -0.360 1.00 74.50 275 MET A CA 1
ATOM 2196 C C . MET A 1 275 ? 3.048 25.268 -1.702 1.00 74.50 275 MET A C 1
ATOM 2198 O O . MET A 1 275 ? 2.932 24.124 -2.126 1.00 74.50 275 MET A O 1
ATOM 2202 N N . GLU A 1 276 ? 2.645 26.329 -2.406 1.00 72.88 276 GLU A N 1
ATOM 2203 C CA . GLU A 1 276 ? 2.065 26.225 -3.758 1.00 72.88 276 GLU A CA 1
ATOM 2204 C C . GLU A 1 276 ? 3.128 26.077 -4.862 1.00 72.88 276 GLU A C 1
ATOM 2206 O O . GLU A 1 276 ? 2.843 25.572 -5.948 1.00 72.88 276 GLU A O 1
ATOM 2211 N N . LYS A 1 277 ? 4.364 26.522 -4.603 1.00 80.75 277 LYS A N 1
ATOM 2212 C CA . LYS A 1 277 ? 5.505 26.427 -5.523 1.00 80.75 277 LYS A CA 1
ATOM 2213 C C . LYS A 1 277 ? 6.779 26.113 -4.747 1.00 80.75 277 LYS A C 1
ATOM 2215 O O . LYS A 1 277 ? 6.974 26.642 -3.656 1.00 80.75 277 LYS A O 1
ATOM 2220 N N . GLY A 1 278 ? 7.640 25.304 -5.347 1.00 83.00 278 GLY A N 1
ATOM 2221 C CA . GLY A 1 278 ? 8.987 25.003 -4.872 1.00 83.00 278 GLY A CA 1
ATOM 2222 C C . GLY A 1 278 ? 9.944 24.839 -6.048 1.00 83.00 278 GLY A C 1
ATOM 2223 O O . GLY A 1 278 ? 9.528 24.894 -7.211 1.00 83.00 278 GLY A O 1
ATOM 2224 N N . ASP A 1 279 ? 11.222 24.662 -5.743 1.00 85.19 279 ASP A N 1
ATOM 2225 C CA . ASP A 1 279 ? 12.262 24.366 -6.723 1.00 85.19 279 ASP A CA 1
ATOM 2226 C C . ASP A 1 279 ? 12.773 22.913 -6.616 1.00 85.19 279 ASP A C 1
ATOM 2228 O O . ASP A 1 279 ? 12.248 22.078 -5.876 1.00 85.19 279 ASP A O 1
ATOM 2232 N N . ILE A 1 280 ? 13.806 22.582 -7.395 1.00 83.19 280 ILE A N 1
ATOM 2233 C CA . ILE A 1 280 ? 14.395 21.239 -7.383 1.00 83.19 280 ILE A CA 1
ATOM 2234 C C . ILE A 1 280 ? 15.097 20.908 -6.051 1.00 83.19 280 ILE A C 1
ATOM 2236 O O . ILE A 1 280 ? 15.133 19.746 -5.650 1.00 83.19 280 ILE A O 1
ATOM 2240 N N . ASN A 1 281 ? 15.628 21.900 -5.330 1.00 86.88 281 ASN A N 1
ATOM 2241 C CA . ASN A 1 281 ? 16.233 21.690 -4.014 1.00 86.88 281 ASN A CA 1
ATOM 2242 C C . ASN A 1 281 ? 15.153 21.395 -2.968 1.00 86.88 281 ASN A C 1
ATOM 2244 O O . ASN A 1 281 ? 15.335 20.519 -2.116 1.00 86.88 281 ASN A O 1
ATOM 2248 N N . ASP A 1 282 ? 14.002 22.061 -3.068 1.00 87.19 282 ASP A N 1
ATOM 2249 C CA . ASP A 1 282 ? 12.819 21.739 -2.272 1.00 87.19 282 ASP A CA 1
ATOM 2250 C C . ASP A 1 282 ? 12.362 20.296 -2.540 1.00 87.19 282 ASP A C 1
ATOM 2252 O O . ASP A 1 282 ? 12.086 19.545 -1.602 1.00 87.19 282 ASP A O 1
ATOM 2256 N N . ALA A 1 283 ? 12.379 19.860 -3.802 1.00 85.12 283 ALA A N 1
ATOM 2257 C CA . ALA A 1 283 ? 12.058 18.483 -4.174 1.00 85.12 283 ALA A CA 1
ATOM 2258 C C . ALA A 1 283 ? 13.056 17.453 -3.606 1.00 85.12 283 ALA A C 1
ATOM 2260 O O . ALA A 1 283 ? 12.650 16.406 -3.108 1.00 85.12 283 ALA A O 1
ATOM 2261 N N . TYR A 1 284 ? 14.361 17.735 -3.604 1.00 87.00 284 TYR A N 1
ATOM 2262 C CA . TYR A 1 284 ? 15.343 16.834 -2.982 1.00 87.00 284 TYR A CA 1
ATOM 2263 C C . TYR A 1 284 ? 15.278 16.836 -1.453 1.00 87.00 284 TYR A C 1
ATOM 2265 O O . TYR A 1 284 ? 15.516 15.809 -0.816 1.00 87.00 284 TYR A O 1
ATOM 2273 N N . SER A 1 285 ? 14.956 17.973 -0.838 1.00 86.50 285 SER A N 1
ATOM 2274 C CA . SER A 1 285 ? 14.797 18.051 0.616 1.00 86.50 285 SER A CA 1
ATOM 2275 C C . SER A 1 285 ? 13.568 17.275 1.109 1.00 86.50 285 SER A C 1
ATOM 2277 O O . SER A 1 285 ? 13.614 16.721 2.206 1.00 86.50 285 SER A O 1
ATOM 2279 N N . LEU A 1 286 ? 12.524 17.121 0.283 1.00 84.88 286 LEU A N 1
ATOM 2280 C CA . LEU A 1 286 ? 11.396 16.221 0.562 1.00 84.88 286 LEU A CA 1
ATOM 2281 C C . LEU A 1 286 ? 11.834 14.776 0.819 1.00 84.88 286 LEU A C 1
ATOM 2283 O O . LEU A 1 286 ? 11.315 14.150 1.739 1.00 84.88 286 LEU A O 1
ATOM 2287 N N . LEU A 1 287 ? 12.811 14.258 0.064 1.00 85.44 287 LEU A N 1
ATOM 2288 C CA . LEU A 1 287 ? 13.327 12.901 0.284 1.00 85.44 287 LEU A CA 1
ATOM 2289 C C . LEU A 1 287 ? 13.914 12.740 1.691 1.00 85.44 287 LEU A C 1
ATOM 2291 O O . LEU A 1 287 ? 13.771 11.696 2.321 1.00 85.44 287 LEU A O 1
ATOM 2295 N N . LYS A 1 288 ? 14.583 13.774 2.202 1.00 86.75 288 LYS A N 1
ATOM 2296 C CA . LYS A 1 288 ? 15.252 13.720 3.507 1.00 86.75 288 LYS A CA 1
ATOM 2297 C C . LYS A 1 288 ? 14.269 13.874 4.661 1.00 86.75 288 LYS A C 1
ATOM 2299 O O . LYS A 1 288 ? 14.411 13.192 5.674 1.00 86.75 288 LYS A O 1
ATOM 2304 N N . ASP A 1 289 ? 13.283 14.743 4.482 1.00 87.44 289 ASP A N 1
ATOM 2305 C CA . ASP A 1 289 ? 12.368 15.149 5.547 1.00 87.44 289 ASP A CA 1
ATOM 2306 C C . ASP A 1 289 ? 11.124 14.256 5.646 1.00 87.44 289 ASP A C 1
ATOM 2308 O O . ASP A 1 289 ? 10.496 14.195 6.703 1.00 87.44 289 ASP A O 1
ATOM 2312 N N . CYS A 1 290 ? 10.745 13.574 4.561 1.00 89.19 290 CYS A N 1
ATOM 2313 C CA . CYS A 1 290 ? 9.626 12.639 4.567 1.00 89.19 290 CYS A CA 1
ATOM 2314 C C . CYS A 1 290 ? 10.036 11.351 5.291 1.00 89.19 290 CYS A C 1
ATOM 2316 O O . CYS A 1 290 ? 11.011 10.694 4.916 1.00 89.19 290 CYS A O 1
ATOM 2318 N N . LEU A 1 291 ? 9.299 11.001 6.346 1.00 90.25 291 LEU A N 1
ATOM 2319 C CA . LEU A 1 291 ? 9.564 9.832 7.178 1.00 90.25 291 LEU A CA 1
ATOM 2320 C C . LEU A 1 291 ? 8.502 8.766 6.939 1.00 90.25 291 LEU A C 1
ATOM 2322 O O . LEU A 1 291 ? 7.343 8.963 7.292 1.00 90.25 291 LEU A O 1
ATOM 2326 N N . LEU A 1 292 ? 8.918 7.611 6.432 1.00 90.06 292 LEU A N 1
ATOM 2327 C CA . LEU A 1 292 ? 8.020 6.507 6.126 1.00 90.06 292 LEU A CA 1
ATOM 2328 C C . LEU A 1 292 ? 7.929 5.509 7.276 1.00 90.06 292 LEU A C 1
ATOM 2330 O O . LEU A 1 292 ? 8.918 5.168 7.935 1.00 90.06 292 LEU A O 1
ATOM 2334 N N . THR A 1 293 ? 6.715 5.015 7.489 1.00 88.56 293 THR A N 1
ATOM 2335 C CA . THR A 1 293 ? 6.428 3.768 8.194 1.00 88.56 293 THR A CA 1
ATOM 2336 C C . THR A 1 293 ? 7.082 2.585 7.474 1.00 88.56 293 THR A C 1
ATOM 2338 O O . THR A 1 293 ? 7.473 2.642 6.303 1.00 88.56 293 THR A O 1
ATOM 2341 N N . LYS A 1 294 ? 7.157 1.456 8.176 1.00 85.31 294 LYS A N 1
ATOM 2342 C CA . LYS A 1 294 ? 7.565 0.180 7.592 1.00 85.31 294 LYS A CA 1
ATOM 2343 C C . LYS A 1 294 ? 6.641 -0.231 6.440 1.00 85.31 294 LYS A C 1
ATOM 2345 O O . LYS A 1 294 ? 7.119 -0.709 5.418 1.00 85.31 294 LYS A O 1
ATOM 2350 N N . GLU A 1 295 ? 5.339 -0.045 6.610 1.00 86.44 295 GLU A N 1
ATOM 2351 C CA . GLU A 1 295 ? 4.303 -0.420 5.651 1.00 86.44 295 GLU A CA 1
ATOM 2352 C C . GLU A 1 295 ? 4.388 0.430 4.374 1.00 86.44 295 GLU A C 1
ATOM 2354 O O . GLU A 1 295 ? 4.412 -0.123 3.278 1.00 86.44 295 GLU A O 1
ATOM 2359 N N . GLU A 1 296 ? 4.545 1.749 4.506 1.00 91.12 296 GLU A N 1
ATOM 2360 C CA . GLU A 1 296 ? 4.770 2.667 3.377 1.00 91.12 296 GLU A CA 1
ATOM 2361 C C . GLU A 1 296 ? 6.069 2.351 2.636 1.00 91.12 296 GLU A C 1
ATOM 2363 O O . GLU A 1 296 ? 6.111 2.423 1.412 1.00 91.12 296 GLU A O 1
ATOM 2368 N N . SER A 1 297 ? 7.119 1.954 3.362 1.00 90.38 297 SER A N 1
ATOM 2369 C CA . SER A 1 297 ? 8.377 1.529 2.743 1.00 90.38 297 SER A CA 1
ATOM 2370 C C . SER A 1 297 ? 8.178 0.275 1.887 1.00 90.38 297 SER A C 1
ATOM 2372 O O . SER A 1 297 ? 8.650 0.218 0.758 1.00 90.38 297 SER A O 1
ATOM 2374 N N . ILE A 1 298 ? 7.458 -0.728 2.402 1.00 90.56 298 ILE A N 1
ATOM 2375 C CA . ILE A 1 298 ? 7.147 -1.957 1.654 1.00 90.56 298 ILE A CA 1
ATOM 2376 C C . ILE A 1 298 ? 6.323 -1.623 0.408 1.00 90.56 298 ILE A C 1
ATOM 2378 O O . ILE A 1 298 ? 6.646 -2.107 -0.673 1.00 90.56 298 ILE A O 1
ATOM 2382 N N . HIS A 1 299 ? 5.317 -0.757 0.543 1.00 91.25 299 HIS A N 1
ATOM 2383 C CA . HIS A 1 299 ? 4.492 -0.319 -0.579 1.00 91.25 299 HIS A CA 1
ATOM 2384 C C . HIS A 1 299 ? 5.308 0.435 -1.642 1.00 91.25 299 HIS A C 1
ATOM 2386 O O . HIS A 1 299 ? 5.198 0.133 -2.824 1.00 91.25 299 HIS A O 1
ATOM 2392 N N . LEU A 1 300 ? 6.208 1.340 -1.241 1.00 92.50 300 LEU A N 1
ATOM 2393 C CA . LEU A 1 300 ? 7.114 2.023 -2.172 1.00 9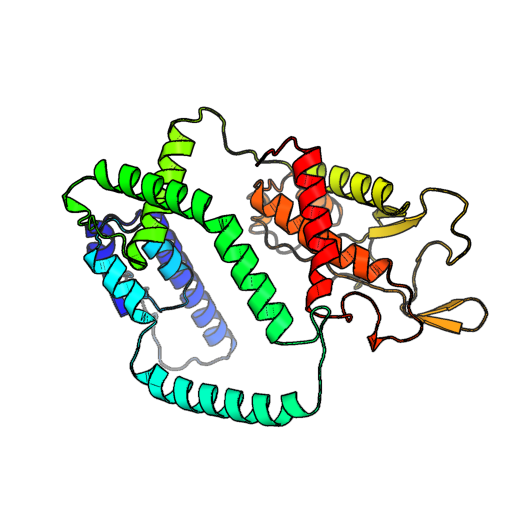2.50 300 LEU A CA 1
ATOM 2394 C C . LEU A 1 300 ? 7.935 1.030 -3.006 1.00 92.50 300 LEU A C 1
ATOM 2396 O O . LEU A 1 300 ? 8.119 1.222 -4.206 1.00 92.50 300 LEU A O 1
ATOM 2400 N N . LEU A 1 301 ? 8.447 -0.022 -2.363 1.00 92.62 301 LEU A N 1
ATOM 2401 C CA . LEU A 1 301 ? 9.251 -1.045 -3.025 1.00 92.62 301 LEU A CA 1
ATOM 2402 C C . LEU A 1 301 ? 8.406 -1.961 -3.921 1.00 92.62 301 LEU A C 1
ATOM 2404 O O . LEU A 1 301 ? 8.889 -2.353 -4.981 1.00 92.62 301 LEU A O 1
ATOM 2408 N N . HIS A 1 302 ? 7.164 -2.263 -3.530 1.00 93.94 302 HIS A N 1
ATOM 2409 C CA . HIS A 1 302 ? 6.194 -2.975 -4.366 1.00 93.94 302 HIS A CA 1
ATOM 2410 C C . HIS A 1 302 ? 5.998 -2.240 -5.700 1.00 93.94 302 HIS A C 1
ATOM 2412 O O . HIS A 1 302 ? 6.233 -2.803 -6.771 1.00 93.94 302 HIS A O 1
ATOM 2418 N N . GLU A 1 303 ? 5.686 -0.946 -5.630 1.00 93.56 303 GLU A N 1
ATOM 2419 C CA . GLU A 1 303 ? 5.484 -0.105 -6.811 1.00 93.56 303 GLU A CA 1
ATOM 2420 C C . GLU A 1 303 ? 6.775 0.075 -7.626 1.00 93.56 303 GLU A C 1
ATOM 2422 O O . GLU A 1 303 ? 6.757 0.037 -8.860 1.00 93.56 303 GLU A O 1
ATOM 2427 N N . LEU A 1 304 ? 7.934 0.189 -6.963 1.00 93.38 304 LEU A N 1
ATOM 2428 C CA . LEU A 1 304 ? 9.225 0.194 -7.654 1.00 93.38 304 LEU A CA 1
ATOM 2429 C C . LEU A 1 304 ? 9.451 -1.105 -8.443 1.00 93.38 304 LEU A C 1
ATOM 2431 O O . LEU A 1 304 ? 9.999 -1.055 -9.542 1.00 93.38 304 LEU A O 1
ATOM 2435 N N . GLY A 1 305 ? 9.007 -2.257 -7.934 1.00 92.44 305 GLY A N 1
ATOM 2436 C CA . GLY A 1 305 ? 9.072 -3.525 -8.660 1.00 92.44 305 GLY A CA 1
ATOM 2437 C C . GLY A 1 305 ? 8.313 -3.478 -9.990 1.00 92.44 305 GLY A C 1
ATOM 2438 O O . GLY A 1 305 ? 8.835 -3.932 -11.012 1.00 92.44 305 GLY A O 1
ATOM 2439 N N . HIS A 1 306 ? 7.132 -2.851 -10.020 1.00 91.00 306 HIS A N 1
ATOM 2440 C CA . HIS A 1 306 ? 6.399 -2.608 -11.267 1.00 91.00 306 HIS A CA 1
ATOM 2441 C C . HIS A 1 306 ? 7.127 -1.634 -12.195 1.00 91.00 306 HIS A C 1
ATOM 2443 O O . HIS A 1 306 ? 7.214 -1.895 -13.396 1.00 91.00 306 HIS A O 1
ATOM 2449 N N . VAL A 1 307 ? 7.685 -0.545 -11.657 1.00 91.56 307 VAL A N 1
ATOM 2450 C CA . VAL A 1 307 ? 8.468 0.429 -12.434 1.00 91.56 307 VAL A CA 1
ATOM 2451 C C . VAL A 1 307 ? 9.657 -0.249 -13.109 1.00 91.56 307 VAL A C 1
ATOM 2453 O O . VAL A 1 307 ? 9.842 -0.104 -14.314 1.00 91.56 307 VAL A O 1
ATOM 2456 N N . ILE A 1 308 ? 10.439 -1.031 -12.366 1.00 90.81 308 ILE A N 1
ATOM 2457 C CA . ILE A 1 308 ? 11.613 -1.726 -12.901 1.00 90.81 308 ILE A CA 1
ATOM 2458 C C . ILE A 1 308 ? 11.210 -2.784 -13.928 1.00 90.81 308 ILE A C 1
ATOM 2460 O O . ILE A 1 308 ? 11.842 -2.870 -14.979 1.00 90.81 308 ILE A O 1
ATOM 2464 N N . HIS A 1 309 ? 10.133 -3.536 -13.683 1.00 89.31 309 HIS A N 1
ATOM 2465 C CA . HIS A 1 309 ? 9.596 -4.462 -14.679 1.00 89.31 309 HIS A CA 1
ATOM 2466 C C . HIS A 1 309 ? 9.181 -3.727 -15.965 1.00 89.31 309 HIS A C 1
ATOM 2468 O O . HIS A 1 309 ? 9.493 -4.185 -17.060 1.00 89.31 309 HIS A O 1
ATOM 2474 N N . GLY A 1 310 ? 8.536 -2.564 -15.844 1.00 87.62 310 GLY A N 1
ATOM 2475 C CA . GLY A 1 310 ? 8.169 -1.711 -16.973 1.00 87.62 310 GLY A CA 1
ATOM 2476 C C . GLY A 1 310 ? 9.374 -1.195 -17.761 1.00 87.62 310 GLY A C 1
ATOM 2477 O O . GLY A 1 310 ? 9.387 -1.295 -18.985 1.00 87.62 310 GLY A O 1
ATOM 2478 N N . LEU A 1 311 ? 10.390 -0.672 -17.069 1.00 86.56 311 LEU A N 1
ATOM 2479 C CA . LEU A 1 311 ? 11.580 -0.074 -17.685 1.00 86.56 311 LEU A CA 1
ATOM 2480 C C . LEU A 1 311 ? 12.508 -1.104 -18.340 1.00 86.56 311 LEU A C 1
ATOM 2482 O O . LEU A 1 311 ? 13.108 -0.808 -19.368 1.00 86.56 311 LEU A O 1
ATOM 2486 N N . LEU A 1 312 ? 12.630 -2.301 -17.759 1.00 85.25 312 LEU A N 1
ATOM 2487 C CA . LEU A 1 312 ? 13.501 -3.366 -18.272 1.00 85.25 312 LEU A CA 1
ATOM 2488 C C . LEU A 1 312 ? 12.800 -4.315 -19.250 1.00 85.25 312 LEU A C 1
ATOM 2490 O O . LEU A 1 312 ? 13.438 -5.215 -19.795 1.00 85.25 312 LEU A O 1
ATOM 2494 N N . SER A 1 313 ? 11.498 -4.144 -19.482 1.00 84.12 313 SER A N 1
ATOM 2495 C CA . SER A 1 313 ? 10.765 -4.970 -20.436 1.00 84.12 313 SER A CA 1
ATOM 2496 C C . SER A 1 313 ? 11.168 -4.630 -21.870 1.00 84.12 313 SER A C 1
ATOM 2498 O O . SER A 1 313 ? 10.823 -3.576 -22.402 1.00 84.12 313 SER A O 1
ATOM 2500 N N . GLN A 1 314 ? 11.876 -5.558 -22.509 1.00 78.06 314 GLN A N 1
ATOM 2501 C CA . GLN A 1 314 ? 12.270 -5.466 -23.911 1.00 78.06 314 GLN A CA 1
ATOM 2502 C C . GLN A 1 314 ? 11.419 -6.423 -24.741 1.00 78.06 314 GLN A C 1
ATOM 2504 O O . GLN A 1 314 ? 11.631 -7.634 -24.740 1.00 78.06 314 GLN A O 1
ATOM 2509 N N . THR A 1 315 ? 10.427 -5.877 -25.440 1.00 76.81 315 THR A N 1
ATOM 2510 C CA . THR A 1 315 ? 9.513 -6.655 -26.281 1.00 76.81 315 THR A CA 1
ATOM 2511 C C . THR A 1 315 ? 9.315 -5.974 -27.624 1.00 76.81 315 THR A C 1
ATOM 2513 O O . THR A 1 315 ? 9.139 -4.760 -27.672 1.00 76.81 315 THR A O 1
ATOM 2516 N N . GLU A 1 316 ? 9.224 -6.755 -28.698 1.00 75.31 316 GLU A N 1
ATOM 2517 C CA . GLU A 1 316 ? 8.886 -6.241 -30.036 1.00 75.31 316 GLU A CA 1
ATOM 2518 C C . GLU A 1 316 ? 7.435 -5.739 -30.129 1.00 75.31 316 GLU A C 1
ATOM 2520 O O . GLU A 1 316 ? 7.105 -4.888 -30.951 1.00 75.31 316 GLU A O 1
ATOM 2525 N N . LEU A 1 317 ? 6.553 -6.262 -29.272 1.00 78.88 317 LEU A N 1
ATOM 2526 C CA . LEU A 1 317 ? 5.120 -6.001 -29.305 1.00 78.88 317 LEU A CA 1
ATOM 2527 C C . LEU A 1 317 ? 4.692 -5.174 -28.096 1.00 78.88 317 LEU A C 1
ATOM 2529 O O . LEU A 1 317 ? 4.724 -5.648 -26.964 1.00 78.88 317 LEU A O 1
ATOM 2533 N N . GLN A 1 318 ? 4.189 -3.962 -28.342 1.00 77.81 318 GLN A N 1
ATOM 2534 C CA . GLN A 1 318 ? 3.746 -3.032 -27.294 1.00 77.81 318 GLN A CA 1
ATOM 2535 C C . GLN A 1 318 ? 2.748 -3.656 -26.301 1.00 77.81 318 GLN A C 1
ATOM 2537 O O . GLN A 1 318 ? 2.788 -3.363 -25.107 1.00 77.81 318 GLN A O 1
ATOM 2542 N N . HIS A 1 319 ? 1.854 -4.529 -26.775 1.00 80.69 319 HIS A N 1
ATOM 2543 C CA . HIS A 1 319 ? 0.841 -5.173 -25.934 1.00 80.69 319 HIS A CA 1
ATOM 2544 C C . HIS A 1 319 ? 1.408 -6.247 -24.995 1.00 80.69 319 HIS A C 1
ATOM 2546 O O . HIS A 1 319 ? 0.685 -6.696 -24.116 1.00 80.69 319 HIS A O 1
ATOM 2552 N N . LEU A 1 320 ? 2.679 -6.629 -25.155 1.00 81.06 320 LEU A N 1
ATOM 2553 C CA . LEU A 1 320 ? 3.405 -7.531 -24.257 1.00 81.06 320 LEU A CA 1
ATOM 2554 C C . LEU A 1 320 ? 4.417 -6.786 -23.369 1.00 81.06 320 LEU A C 1
ATOM 2556 O O . LEU A 1 320 ? 5.038 -7.402 -22.509 1.00 81.06 320 LEU A O 1
ATOM 2560 N N . SER A 1 321 ? 4.580 -5.473 -23.562 1.00 81.44 321 SER A N 1
ATOM 2561 C CA . SER A 1 321 ? 5.562 -4.663 -22.841 1.00 81.44 321 SER A CA 1
ATOM 2562 C C . SER A 1 321 ? 5.114 -4.331 -21.414 1.00 81.44 321 SER A C 1
ATOM 2564 O O . SER A 1 321 ? 3.965 -3.934 -21.169 1.00 81.44 321 SER A O 1
ATOM 2566 N N . GLY A 1 322 ? 6.065 -4.413 -20.486 1.00 83.00 322 GLY A N 1
ATOM 2567 C CA . GLY A 1 322 ? 5.923 -4.084 -19.074 1.00 83.00 322 GLY A CA 1
ATOM 2568 C C . GLY A 1 322 ? 5.021 -5.073 -18.344 1.00 83.00 322 GLY A C 1
ATOM 2569 O O . GLY A 1 322 ? 5.144 -6.284 -18.484 1.00 83.00 322 GLY A O 1
ATOM 2570 N N . THR A 1 323 ? 4.068 -4.551 -17.578 1.00 82.25 323 THR A N 1
ATOM 2571 C CA . THR A 1 323 ? 3.130 -5.350 -16.775 1.00 82.25 323 THR A CA 1
ATOM 2572 C C . THR A 1 323 ? 1.948 -5.914 -17.575 1.00 82.25 323 THR A C 1
ATOM 2574 O O . THR A 1 323 ? 1.048 -6.509 -16.992 1.00 82.25 323 THR A O 1
ATOM 2577 N N . ARG A 1 324 ? 1.940 -5.785 -18.912 1.00 80.00 324 ARG A N 1
ATOM 2578 C CA . ARG A 1 324 ? 0.849 -6.245 -19.801 1.00 80.00 324 ARG A CA 1
ATOM 2579 C C . ARG A 1 324 ? 0.842 -7.764 -20.066 1.00 80.00 324 ARG A C 1
ATOM 2581 O O . ARG A 1 324 ? 0.256 -8.222 -21.043 1.00 80.00 324 ARG A O 1
ATOM 2588 N N . GLY A 1 325 ? 1.512 -8.538 -19.214 1.00 72.81 325 GLY A N 1
ATOM 2589 C CA . GLY A 1 325 ? 1.569 -9.999 -19.272 1.00 72.81 325 GLY A CA 1
ATOM 2590 C C . GLY A 1 325 ? 0.365 -10.682 -18.615 1.00 72.81 325 GLY A C 1
ATOM 2591 O O . GLY A 1 325 ? -0.689 -10.083 -18.411 1.00 72.81 325 GLY A O 1
ATOM 2592 N N . ALA A 1 326 ? 0.523 -11.964 -18.274 1.00 75.31 326 ALA A N 1
ATOM 2593 C CA . ALA A 1 326 ? -0.502 -12.707 -17.546 1.00 75.31 326 ALA A CA 1
ATOM 2594 C C . ALA A 1 326 ? -0.807 -12.018 -16.204 1.00 75.31 326 ALA A C 1
ATOM 2596 O O . ALA A 1 326 ? 0.106 -11.734 -15.426 1.00 75.31 326 ALA A O 1
ATOM 2597 N N . VAL A 1 327 ? -2.090 -11.749 -15.945 1.00 73.75 327 VAL A N 1
ATOM 2598 C CA . VAL A 1 327 ? -2.541 -10.963 -14.782 1.00 73.75 327 VAL A CA 1
ATOM 2599 C C . VAL A 1 327 ? -2.078 -11.588 -13.464 1.00 73.75 327 VAL A C 1
ATOM 2601 O O . VAL A 1 327 ? -1.701 -10.880 -12.540 1.00 73.75 327 VAL A O 1
ATOM 2604 N N . ASP A 1 328 ? -2.034 -12.917 -13.396 1.00 72.50 328 ASP A N 1
ATOM 2605 C CA . ASP A 1 328 ? -1.582 -13.678 -12.230 1.00 72.50 328 ASP A CA 1
ATOM 2606 C C . ASP A 1 328 ? -0.053 -13.718 -12.049 1.00 72.50 328 ASP A C 1
ATOM 2608 O O . ASP A 1 328 ? 0.425 -14.181 -11.015 1.00 72.50 328 ASP A O 1
ATOM 2612 N N . PHE A 1 329 ? 0.721 -13.202 -13.009 1.00 79.12 329 PHE A N 1
ATOM 2613 C CA . PHE A 1 329 ? 2.177 -13.046 -12.909 1.00 79.12 329 PHE A CA 1
ATOM 2614 C C . PHE A 1 329 ? 2.627 -11.582 -12.804 1.00 79.12 329 PHE A C 1
ATOM 2616 O O . PHE A 1 329 ? 3.746 -11.318 -12.366 1.00 79.12 329 PHE A O 1
ATOM 2623 N N . ALA A 1 330 ? 1.775 -10.619 -13.169 1.00 83.19 330 ALA A N 1
ATOM 2624 C CA . ALA A 1 330 ? 2.113 -9.193 -13.155 1.00 83.19 330 ALA A CA 1
ATOM 2625 C C . ALA A 1 330 ? 2.576 -8.689 -11.770 1.00 83.19 330 ALA A C 1
ATOM 2627 O O . ALA A 1 330 ? 3.416 -7.792 -11.696 1.00 83.19 330 ALA A O 1
ATOM 2628 N N . GLU A 1 331 ? 2.090 -9.330 -10.705 1.00 89.06 331 GLU A N 1
ATOM 2629 C CA . GLU A 1 331 ? 2.406 -9.060 -9.297 1.00 89.06 331 GLU A CA 1
ATOM 2630 C C . GLU A 1 331 ? 3.669 -9.763 -8.779 1.00 89.06 331 GLU A C 1
ATOM 2632 O O . GLU A 1 331 ? 4.115 -9.529 -7.658 1.00 89.06 331 GLU A O 1
ATOM 2637 N N . PHE A 1 332 ? 4.256 -10.687 -9.539 1.00 88.31 332 PHE A N 1
ATOM 2638 C CA . PHE A 1 332 ? 5.430 -11.411 -9.055 1.00 88.31 332 PHE A CA 1
ATOM 2639 C C . PHE A 1 332 ? 6.640 -10.481 -8.825 1.00 88.31 332 PHE A C 1
ATOM 2641 O O . PHE A 1 332 ? 7.247 -10.561 -7.752 1.00 88.31 332 PHE A O 1
ATOM 2648 N N . PRO A 1 333 ? 6.997 -9.569 -9.756 1.00 87.75 333 PRO A N 1
ATOM 2649 C CA . PRO A 1 333 ? 8.128 -8.665 -9.556 1.00 87.75 333 PRO A CA 1
ATOM 2650 C C . PRO A 1 333 ? 7.946 -7.715 -8.367 1.00 87.75 333 PRO A C 1
ATOM 2652 O O . PRO A 1 333 ? 8.902 -7.486 -7.629 1.00 87.75 333 PRO A O 1
ATOM 2655 N N . SER A 1 334 ? 6.735 -7.204 -8.139 1.00 91.19 334 SER A N 1
ATOM 2656 C CA . SER A 1 334 ? 6.437 -6.311 -7.015 1.00 91.19 334 SER A CA 1
ATOM 2657 C C . SER A 1 334 ? 6.577 -7.035 -5.668 1.00 91.19 334 SER A C 1
ATOM 2659 O O . SER A 1 334 ? 7.320 -6.578 -4.795 1.00 91.19 334 SER A O 1
ATOM 2661 N N . HIS A 1 335 ? 6.017 -8.241 -5.526 1.00 90.19 335 HIS A N 1
ATOM 2662 C CA . HIS A 1 335 ? 6.190 -9.057 -4.315 1.00 90.19 335 HIS A CA 1
ATOM 2663 C C . HIS A 1 335 ? 7.638 -9.523 -4.082 1.00 90.19 335 HIS A C 1
ATOM 2665 O O . HIS A 1 335 ? 8.072 -9.652 -2.930 1.00 90.19 335 HIS A O 1
ATOM 2671 N N . LEU A 1 336 ? 8.412 -9.773 -5.147 1.00 89.62 336 LEU A N 1
ATOM 2672 C CA . LEU A 1 336 ? 9.844 -10.064 -5.025 1.00 89.62 336 LEU A CA 1
ATOM 2673 C C . LEU A 1 336 ? 10.572 -8.879 -4.380 1.00 89.62 336 LEU A C 1
ATOM 2675 O O . LEU A 1 336 ? 11.379 -9.077 -3.466 1.00 89.62 336 LEU A O 1
ATOM 2679 N N . PHE A 1 337 ? 10.249 -7.656 -4.807 1.00 90.94 337 PHE A N 1
ATOM 2680 C CA . PHE A 1 337 ? 10.840 -6.445 -4.251 1.00 90.94 337 PHE A CA 1
ATOM 2681 C C . PHE A 1 337 ? 10.505 -6.264 -2.764 1.00 90.94 337 PHE A C 1
ATOM 2683 O O . PHE A 1 337 ? 11.395 -5.961 -1.964 1.00 90.94 337 PHE A O 1
ATOM 2690 N N . GLU A 1 338 ? 9.266 -6.549 -2.356 1.00 91.62 338 GLU A N 1
ATOM 2691 C CA . GLU A 1 338 ? 8.889 -6.551 -0.938 1.00 91.62 338 GLU A CA 1
ATOM 2692 C C . GLU A 1 338 ? 9.699 -7.554 -0.105 1.00 91.62 338 GLU A C 1
ATOM 2694 O O . GLU A 1 338 ? 10.128 -7.253 1.014 1.00 91.62 338 GLU A O 1
ATOM 2699 N N . CYS A 1 339 ? 9.895 -8.769 -0.626 1.00 87.56 339 CYS A N 1
ATOM 2700 C CA . CYS A 1 339 ? 10.600 -9.832 0.086 1.00 87.56 339 CYS A CA 1
ATOM 2701 C C . CYS A 1 339 ? 12.066 -9.468 0.328 1.00 87.56 339 CYS A C 1
ATOM 2703 O O . CYS A 1 339 ? 12.558 -9.611 1.451 1.00 87.56 339 CYS A O 1
ATOM 2705 N N . VAL A 1 340 ? 12.752 -8.959 -0.697 1.00 83.50 340 VAL A N 1
ATOM 2706 C CA . VAL A 1 340 ? 14.155 -8.536 -0.581 1.00 83.50 340 VAL A CA 1
ATOM 2707 C C . VAL A 1 340 ? 14.288 -7.391 0.422 1.00 83.50 340 VAL A C 1
ATOM 2709 O O . VAL A 1 340 ? 15.170 -7.434 1.282 1.00 83.50 340 VAL A O 1
ATOM 2712 N N . PHE A 1 341 ? 13.367 -6.424 0.400 1.00 82.00 341 PHE A N 1
ATOM 2713 C CA . PHE A 1 341 ? 13.340 -5.342 1.382 1.00 82.00 341 PHE A CA 1
ATOM 2714 C C . PHE A 1 341 ? 13.220 -5.868 2.818 1.00 82.00 341 PHE A C 1
ATOM 2716 O O . PHE A 1 341 ? 13.997 -5.480 3.693 1.00 82.00 341 PHE A O 1
ATOM 2723 N N . ARG A 1 342 ? 12.293 -6.802 3.072 1.00 82.69 342 ARG A N 1
ATOM 2724 C CA . ARG A 1 342 ? 12.116 -7.393 4.410 1.00 82.69 342 ARG A CA 1
ATOM 2725 C C . ARG A 1 342 ? 13.403 -8.047 4.916 1.00 82.69 342 ARG A C 1
ATOM 2727 O O . ARG A 1 342 ? 13.796 -7.809 6.058 1.00 82.69 342 ARG A O 1
ATOM 2734 N N . VAL A 1 343 ? 14.097 -8.793 4.056 1.00 80.56 343 VAL A N 1
ATOM 2735 C CA . VAL A 1 343 ? 15.384 -9.425 4.392 1.00 80.56 343 VAL A CA 1
ATOM 2736 C C . VAL A 1 343 ? 16.464 -8.377 4.679 1.00 80.56 343 VAL A C 1
ATOM 2738 O O . VAL A 1 343 ? 17.137 -8.455 5.706 1.00 80.56 343 VAL A O 1
ATOM 2741 N N . MET A 1 344 ? 16.609 -7.360 3.823 1.00 70.19 344 MET A N 1
ATOM 2742 C CA . MET A 1 344 ? 17.644 -6.324 3.960 1.00 70.19 344 MET A CA 1
ATOM 2743 C C . MET A 1 344 ? 17.519 -5.485 5.235 1.00 70.19 344 MET A C 1
ATOM 2745 O O . MET A 1 344 ? 18.517 -4.957 5.728 1.00 70.19 344 MET A O 1
ATOM 2749 N N . PHE A 1 345 ? 16.308 -5.336 5.767 1.00 70.06 345 PHE A N 1
ATOM 2750 C CA . PHE A 1 345 ? 16.056 -4.572 6.988 1.00 70.06 345 PHE A CA 1
ATOM 2751 C C . PHE A 1 345 ? 15.947 -5.441 8.243 1.00 70.06 345 PHE A C 1
ATOM 2753 O O . PHE A 1 345 ? 15.568 -4.933 9.297 1.00 70.06 345 PHE A O 1
ATOM 2760 N N . GLY A 1 346 ? 16.272 -6.737 8.153 1.00 65.31 346 GLY A N 1
ATOM 2761 C CA . GLY A 1 346 ? 16.143 -7.658 9.284 1.00 65.31 346 GLY A CA 1
ATOM 2762 C C . GLY A 1 346 ? 14.705 -7.753 9.795 1.00 65.31 346 GLY A C 1
ATOM 2763 O O . GLY A 1 346 ? 14.469 -8.081 10.957 1.00 65.31 346 GLY A O 1
ATOM 2764 N N . ILE A 1 347 ? 13.736 -7.441 8.933 1.00 62.66 347 ILE A N 1
ATOM 2765 C CA . ILE A 1 347 ? 12.315 -7.563 9.212 1.00 62.66 347 ILE A CA 1
ATOM 2766 C C . ILE A 1 347 ? 11.972 -9.040 9.012 1.00 62.66 347 ILE A C 1
ATOM 2768 O O . ILE A 1 347 ? 11.419 -9.445 7.988 1.00 62.66 347 ILE A O 1
ATOM 2772 N N . ASN A 1 348 ? 12.350 -9.865 9.983 1.00 48.06 348 ASN A N 1
ATOM 2773 C CA . ASN A 1 348 ? 11.848 -11.228 10.041 1.00 48.06 348 ASN A CA 1
ATOM 2774 C C . ASN A 1 348 ? 10.358 -11.207 10.414 1.00 48.06 348 ASN A C 1
ATOM 2776 O O . ASN A 1 348 ? 9.901 -10.288 11.099 1.00 48.06 348 ASN A O 1
ATOM 2780 N N . ARG A 1 349 ? 9.622 -12.172 9.846 1.00 43.66 349 ARG A N 1
ATOM 2781 C CA . ARG A 1 349 ? 8.166 -12.326 9.975 1.00 43.66 349 ARG A CA 1
ATOM 2782 C C . ARG A 1 349 ? 7.695 -12.304 11.419 1.00 43.66 349 ARG A C 1
ATOM 2784 O O . ARG A 1 349 ? 8.346 -12.981 12.244 1.00 43.66 349 ARG A O 1
#

Foldseek 3Di:
DKAFPVRQVVQQADPVLVVVQQVVVVVVVVVVVVVCVVVVPDDDDDPDDPDDDGIDDAAQPDPSLLSCLQGGLAPVVLVVSNCRVVDPVCVVVVVVVVVVVVVVVVCVVPDFFFPLRDPVSVVVVVVVVCVVCVVVVVVVVVVLLVLVVPDDVNSVQDSPHDPSNVSRSVSSVVVVVVVVDPDDFAWDFLLVLVVVLQVVCCVPPQKGWAWDDDDVPRDPAQLDTDTWIAGNDDPPPPDHGLDDDCWDQDPNDTDGQFDDDQDDDADFAPVCPPDPHDHNVVNVVRRGRGIDGPVSSLVSQLSVLQVSQQRPFDDPDPCCGGLNGRVNCSSVSSVVSSVVVCVVVVVDD

Sequence (349 aa):
MEISIEQLLAAGVPSGLIAHRTAELQQQQQQQQQQQQQQGLFTLWGRRRNKKITSLVVSADDEFTKALLRTCKDAGLRRELYSLGDREEDKVYNYNFLHLLAIRQKLAKKRGEGVLRTPEAVSTFLDRVELALGPKLEEEIKTLKRVADVLPSNYNVNLSLKPYDIPFLMECYAIQQRNNSSTKPLRLSLDSIWQKAVNMVEKLTGFTLVPVPPLPGETWHWSVLKYELHPIGRGWEIGGPLTRACVVEEEGVLRQTPACALIANFDPPSRIHNMEKGDINDAYSLLKDCLLTKEESIHLLHELGHVIHGLLSQTELQHLSGTRGAVDFAEFPSHLFECVFRVMFGINR

Secondary structure (DSSP, 8-state):
-EEEHHHHHHTT--HHHHHHHHHHHHHHHHHHHHHHHHTT--SS------PPP-EEE--TT-HHHHHHHHH---HHHHHHHHHTTS-TTHHHHHHHHHHHHHHHHHHHTT---SSS-SHHHHHHHHHHHHHHHHHHHHHHHHHHHHHHHTS-GGG---SS--GGGHHHHHHHHHHHHHHH--SPPP-EEHHHHHHHHHHHHHHHHSEEEEEEPPPTTT-SSTT--EEEEEESSTT--SS----S-SSEEETTEEEPPP-------PPPPTTTTT-S---HHHHHHHHHH-EE-HHHHHHHHHHHHHHHHHHH---SSGGGSTT-S-TTTTTHHHHHHHHHHHHHTT---

Radius of gyration: 26.04 Å; chains: 1; bounding box: 62×63×68 Å

InterPro domains:
  IPR001567 Peptidase M3A/M3B catalytic domain [PF01432] (71-339)
  IPR045090 Peptidase M3A/M3B [PTHR11804] (34-339)

pLDDT: mean 80.12, std 13.99, range [32.19, 94.62]

Organism: Eimeria maxima (NCBI:txid5804)